Protein AF-A0A8X6NCP1-F1 (afdb_monomer)

Foldseek 3Di:
DPDDPCVQVVVLVVLLVLLVVCCVPQVLLSVQCNPQDDSLDGDDDDPDLVVVLSSVVVNQVSCVVVVRGDAQDAALDPVSQVVCVVVPGHHDDQDDPPDPPDAADDDVNFGANRNVGDTDDDCVVVVPDPPVAADFLLNLVVSLVSGDDPPCPCVVVSVLSVVLNVVCVVVVGDGRDGDDPVSVVSVVVD

Organism: Nephila pilipes (NCBI:txid299642)

Secondary structure (DSSP, 8-state):
-TT-TTHHHHHHHHHHHHHHTTTTTSHHHHHHHHHHEETTEE----SSHHHHHHHHHHHHHHHHHTT-----B--S-HHHHHHHHHTT--B-PPPPTT-TTSPPPEETTEEEETTTTEE----HHHH---TTS--BHHHHHHHHHH---SS-TTHHHHHHHHHHHHHHHHTT--TTPBPPHHHHHHHHH-

Solvent-accessible surface area (backbone atoms only — not comparable to full-atom values): 11643 Å² total; per-residue (Å²): 131,88,88,53,88,61,48,67,58,54,50,52,53,51,50,52,61,56,42,58,79,39,37,89,83,39,46,70,24,35,50,46,54,72,75,31,49,54,99,89,48,74,62,84,90,62,98,44,62,69,58,41,51,50,36,53,52,50,38,35,52,57,32,39,75,73,74,48,67,67,64,60,46,76,64,58,48,67,66,52,50,53,49,36,51,75,73,69,46,49,62,48,87,80,80,54,97,84,48,91,87,66,80,65,56,58,58,98,78,41,37,38,42,46,80,80,70,44,77,54,81,88,53,63,86,63,68,72,62,64,86,92,52,81,58,20,52,48,52,57,51,50,50,58,70,67,61,84,57,92,87,47,88,52,45,83,62,51,48,56,54,50,50,53,52,50,51,43,56,75,72,64,59,54,59,78,40,63,54,56,71,73,57,43,53,54,58,75,72,102

Radius of gyration: 22.45 Å; Cα contacts (8 Å, |Δi|>4): 166; chains: 1; bounding box: 53×39×60 Å

InterPro domains:
  IPR008042 Retrotransposon Pao-like, RNAseH-like domain [PF05380] (136-189)

Sequence (190 aa):
MFGVNVSPFLLSATIKHHIEKYREQYPAATEMLDTCLYVDDVISGADDISQALKISKDADTIMKNASMKLRKWNSNDQTLMKTWEYEGLETHPRHSENNSGVQSPKVLGIPWNVIHDYFTIDVKGLLELDASKPVTKRIVLQSAGKIYDPVGFLSLYTIKLKCLLQELWLRKLAWDDELPPDIYASWLQW

Structure (mmCIF, N/CA/C/O backbone):
data_AF-A0A8X6NCP1-F1
#
_entry.id   AF-A0A8X6NCP1-F1
#
loop_
_atom_site.group_PDB
_atom_site.id
_atom_site.type_symbol
_atom_site.label_atom_id
_atom_site.label_alt_id
_atom_site.label_comp_id
_atom_site.label_asym_id
_atom_site.label_entity_id
_atom_site.label_seq_id
_atom_site.pdbx_PDB_ins_code
_atom_site.Cartn_x
_atom_site.Cartn_y
_atom_site.Cartn_z
_atom_site.occupancy
_atom_site.B_iso_or_equiv
_atom_site.auth_seq_id
_atom_site.auth_comp_id
_atom_site.auth_asym_id
_atom_site.auth_atom_id
_atom_site.pdbx_PDB_model_num
ATOM 1 N N . MET A 1 1 ? 2.105 -22.044 10.215 1.00 48.53 1 MET A N 1
ATOM 2 C CA . MET A 1 1 ? 2.952 -22.304 9.031 1.00 48.53 1 MET A CA 1
ATOM 3 C C . MET A 1 1 ? 2.783 -21.123 8.088 1.00 48.53 1 MET A C 1
ATOM 5 O O . MET A 1 1 ? 1.669 -20.885 7.638 1.00 48.53 1 MET A O 1
ATOM 9 N N . PHE A 1 2 ? 3.833 -20.331 7.872 1.00 63.19 2 PHE A N 1
ATOM 10 C CA . PHE A 1 2 ? 3.809 -19.257 6.874 1.00 63.19 2 PHE A CA 1
ATOM 11 C C . PHE A 1 2 ? 4.051 -19.856 5.479 1.00 63.19 2 PHE A C 1
ATOM 13 O O . PHE A 1 2 ? 4.794 -20.828 5.365 1.00 63.19 2 PHE A O 1
ATOM 20 N N . GLY A 1 3 ? 3.416 -19.307 4.438 1.00 73.25 3 GLY A N 1
ATOM 21 C CA . GLY A 1 3 ? 3.670 -19.693 3.039 1.00 73.25 3 GLY A CA 1
ATOM 22 C C . GLY A 1 3 ? 2.735 -20.742 2.425 1.00 73.25 3 GLY A C 1
ATOM 23 O O . GLY A 1 3 ? 2.949 -21.135 1.283 1.00 73.25 3 GLY A O 1
ATOM 24 N N . VAL A 1 4 ? 1.684 -21.183 3.128 1.00 81.94 4 VAL A N 1
ATOM 25 C CA . VAL A 1 4 ? 0.635 -22.009 2.505 1.00 81.94 4 VAL A CA 1
ATOM 26 C C . VAL A 1 4 ? -0.285 -21.107 1.679 1.00 81.94 4 VAL A C 1
ATOM 28 O O . VAL A 1 4 ? -0.812 -20.116 2.180 1.00 81.94 4 VAL A O 1
ATOM 31 N N . ASN A 1 5 ? -0.491 -21.466 0.413 1.00 83.38 5 ASN A N 1
ATOM 32 C CA . ASN A 1 5 ? -1.307 -20.732 -0.561 1.00 83.38 5 ASN A CA 1
ATOM 33 C C . ASN A 1 5 ? -2.747 -20.436 -0.094 1.00 83.38 5 ASN A C 1
ATOM 35 O O . ASN A 1 5 ? -3.280 -19.380 -0.419 1.00 83.38 5 ASN A O 1
ATOM 39 N N . VAL A 1 6 ? -3.365 -21.324 0.693 1.00 89.69 6 VAL A N 1
ATOM 40 C CA . VAL A 1 6 ? -4.724 -21.123 1.233 1.00 89.69 6 VAL A CA 1
ATOM 41 C C . VAL A 1 6 ? -4.776 -20.292 2.521 1.00 89.69 6 VAL A C 1
ATOM 43 O O . VAL A 1 6 ? -5.863 -19.897 2.941 1.00 89.69 6 VAL A O 1
ATOM 46 N N . SER A 1 7 ? -3.635 -20.000 3.158 1.00 87.81 7 SER A N 1
ATOM 47 C CA . SER A 1 7 ? -3.604 -19.287 4.444 1.00 87.81 7 SER A CA 1
ATOM 48 C C . SER A 1 7 ? -4.286 -17.915 4.416 1.00 87.81 7 SER A C 1
ATOM 50 O O . SER A 1 7 ? -5.055 -17.652 5.340 1.00 87.81 7 SER A O 1
ATOM 52 N N . PRO A 1 8 ? -4.077 -17.045 3.402 1.00 86.12 8 PRO A N 1
ATOM 53 C CA . PRO A 1 8 ? -4.728 -15.733 3.371 1.00 86.12 8 PRO A CA 1
ATOM 54 C C . PRO A 1 8 ? -6.254 -15.839 3.299 1.00 86.12 8 PRO A C 1
ATOM 56 O O . PRO A 1 8 ? -6.962 -15.104 3.983 1.00 86.12 8 PRO A O 1
ATOM 59 N N . PHE A 1 9 ? -6.762 -16.802 2.523 1.00 89.31 9 PHE A N 1
ATOM 60 C CA . PHE A 1 9 ? -8.195 -17.063 2.416 1.00 89.31 9 PHE A CA 1
ATOM 61 C C . PHE A 1 9 ? -8.781 -17.538 3.749 1.00 89.31 9 PHE A C 1
ATOM 63 O O . PHE A 1 9 ? -9.770 -16.980 4.217 1.00 89.31 9 PHE A O 1
ATOM 70 N N . LEU A 1 10 ? -8.153 -18.534 4.386 1.00 91.88 10 LEU A N 1
ATOM 71 C CA . LEU A 1 10 ? -8.619 -19.063 5.671 1.00 91.88 10 LEU A CA 1
ATOM 72 C C . LEU A 1 10 ? -8.587 -17.998 6.770 1.00 91.88 10 LEU A C 1
ATOM 74 O O . LEU A 1 10 ? -9.528 -17.912 7.559 1.00 91.88 10 LEU A O 1
ATOM 78 N N . LEU A 1 11 ? -7.539 -17.168 6.803 1.00 90.19 11 LEU A N 1
ATOM 79 C CA . LEU A 1 11 ? -7.442 -16.048 7.735 1.00 90.19 11 LEU A CA 1
ATOM 80 C C . LEU A 1 11 ? -8.579 -15.047 7.504 1.00 90.19 11 LEU A C 1
ATOM 82 O O . LEU A 1 11 ? -9.302 -14.731 8.445 1.00 90.19 11 LEU A O 1
ATOM 86 N N . SER A 1 12 ? -8.783 -14.609 6.258 1.00 90.69 12 SER A N 1
ATOM 87 C CA . SER A 1 12 ? -9.847 -13.662 5.910 1.00 90.69 12 SER A CA 1
ATOM 88 C C . SER A 1 12 ? -11.237 -14.206 6.258 1.00 90.69 12 SER A C 1
ATOM 90 O O . SER A 1 12 ? -12.019 -13.518 6.910 1.00 90.69 12 SER A O 1
ATOM 92 N N . ALA A 1 13 ? -11.528 -15.467 5.919 1.00 92.56 13 ALA A N 1
ATOM 93 C CA . ALA A 1 13 ? -12.797 -16.109 6.256 1.00 92.56 13 ALA A CA 1
ATOM 94 C C . ALA A 1 13 ? -13.010 -16.219 7.776 1.00 92.56 13 ALA A C 1
ATOM 96 O O . ALA A 1 13 ? -14.109 -15.962 8.268 1.00 92.56 13 ALA A O 1
ATOM 97 N N . THR A 1 14 ? -11.955 -16.555 8.526 1.00 93.88 14 THR A N 1
ATOM 98 C CA . THR A 1 14 ? -12.000 -16.636 9.996 1.00 93.88 14 THR A CA 1
ATOM 99 C C . THR A 1 14 ? -12.279 -15.270 10.616 1.00 93.88 14 THR A C 1
ATOM 101 O O . THR A 1 14 ? -13.136 -15.162 11.492 1.00 93.88 14 THR A O 1
ATOM 104 N N . ILE A 1 15 ? -11.597 -14.224 10.141 1.00 94.31 15 ILE A N 1
ATOM 105 C CA . ILE A 1 15 ? -11.793 -12.855 10.622 1.00 94.31 15 ILE A CA 1
ATOM 106 C C . ILE A 1 15 ? -13.210 -12.370 10.303 1.00 94.31 15 ILE A C 1
ATOM 108 O O . ILE A 1 15 ? -13.896 -11.902 11.207 1.00 94.31 15 ILE A O 1
ATOM 112 N N . LYS A 1 16 ? -13.701 -12.561 9.071 1.00 94.06 16 LYS A N 1
ATOM 113 C CA . LYS A 1 16 ? -15.078 -12.190 8.694 1.00 94.06 16 LYS A CA 1
ATOM 114 C C . LYS A 1 16 ? -16.120 -12.899 9.558 1.00 94.06 16 LYS A C 1
ATOM 116 O O . LYS A 1 16 ? -17.030 -12.262 10.078 1.00 94.06 16 LYS A O 1
ATOM 121 N N . HIS A 1 17 ? -15.959 -14.206 9.774 1.00 95.25 17 HIS A N 1
ATOM 122 C CA . HIS A 1 17 ? -16.851 -14.965 10.652 1.00 95.25 17 HIS A CA 1
ATOM 123 C C . HIS A 1 17 ? -16.813 -14.467 12.106 1.00 95.25 17 HIS A C 1
ATOM 125 O O . HIS A 1 17 ? -17.833 -14.481 12.794 1.00 95.25 17 HIS A O 1
ATOM 131 N N . HIS A 1 18 ? -15.644 -14.043 12.592 1.00 95.81 18 HIS A N 1
ATOM 132 C CA . HIS A 1 18 ? -15.502 -13.472 13.928 1.00 95.81 18 HIS A CA 1
ATOM 133 C C . HIS A 1 18 ? -16.186 -12.107 14.050 1.00 95.81 18 HIS A C 1
ATOM 135 O O . HIS A 1 18 ? -16.952 -11.907 14.989 1.00 95.81 18 HIS A O 1
ATOM 141 N N . ILE A 1 19 ? -15.956 -11.207 13.089 1.00 96.00 19 ILE A N 1
ATO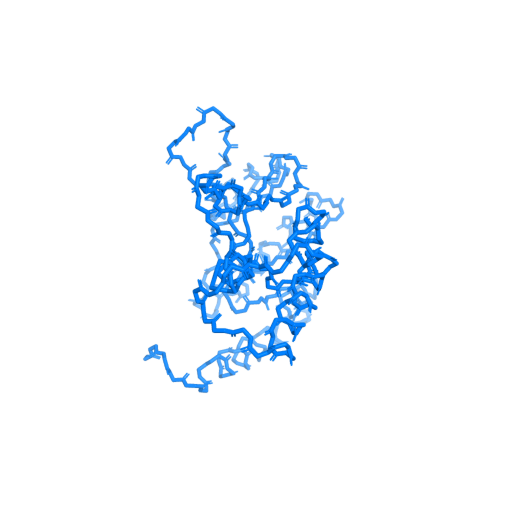M 142 C CA . ILE A 1 19 ? -16.538 -9.856 13.052 1.00 96.00 19 ILE A CA 1
ATOM 143 C C . ILE A 1 19 ? -18.072 -9.912 13.046 1.00 96.00 19 ILE A C 1
ATOM 145 O O . ILE A 1 19 ? -18.704 -9.163 13.788 1.00 96.00 19 ILE A O 1
ATOM 149 N N . GLU A 1 20 ? -18.677 -10.831 12.284 1.00 95.75 20 GLU A N 1
ATOM 150 C CA . GLU A 1 20 ? -20.142 -10.937 12.153 1.00 95.75 20 GLU A CA 1
ATOM 151 C C . GLU A 1 20 ? -20.857 -11.119 13.504 1.00 95.75 20 GLU A C 1
ATOM 153 O O . GLU A 1 20 ? -21.950 -10.597 13.709 1.00 95.75 20 GLU A O 1
ATOM 158 N N . LYS A 1 21 ? -20.216 -11.785 14.476 1.00 96.38 21 LYS A N 1
ATOM 159 C CA . LYS A 1 21 ? -20.775 -12.003 15.825 1.00 96.38 21 LYS A CA 1
ATOM 160 C C . LYS A 1 21 ? -21.012 -10.708 16.602 1.00 96.38 21 LYS A C 1
ATOM 162 O O . LYS A 1 21 ? -21.782 -10.704 17.556 1.00 96.38 21 LYS A O 1
ATOM 167 N N . TYR A 1 22 ? -20.334 -9.632 16.215 1.00 97.00 22 TYR A N 1
ATOM 168 C CA . TYR A 1 22 ? -20.368 -8.338 16.889 1.00 97.00 22 TYR A CA 1
ATOM 169 C C . TYR A 1 22 ? -21.205 -7.298 16.143 1.00 97.00 22 TYR A C 1
ATOM 171 O O . TYR A 1 22 ? -21.310 -6.167 16.613 1.00 97.00 22 TYR A O 1
ATOM 179 N N . ARG A 1 23 ? -21.815 -7.663 15.006 1.00 95.69 23 ARG A N 1
ATOM 180 C CA . ARG A 1 23 ? -22.510 -6.723 14.114 1.00 95.69 23 ARG A CA 1
ATOM 181 C C . ARG A 1 23 ? -23.637 -5.956 14.808 1.00 95.69 23 ARG A C 1
ATOM 183 O O . ARG A 1 23 ? -23.797 -4.765 14.570 1.00 95.69 23 ARG A O 1
ATOM 190 N N . GLU A 1 24 ? -24.386 -6.608 15.694 1.00 96.25 24 GLU A N 1
ATOM 191 C CA . GLU A 1 24 ? -25.463 -5.953 16.450 1.00 96.25 24 GLU A CA 1
ATOM 192 C C . GLU A 1 24 ? -24.933 -5.035 17.563 1.00 96.25 24 GLU A C 1
ATOM 194 O O . GLU A 1 24 ? -25.521 -3.993 17.844 1.00 96.25 24 GLU A O 1
ATOM 199 N N . GLN A 1 25 ? -23.814 -5.403 18.193 1.00 97.25 25 GLN A N 1
ATOM 200 C CA . GLN A 1 25 ? -23.255 -4.678 19.336 1.00 97.25 25 GLN A CA 1
ATOM 201 C C . GLN A 1 25 ? -22.410 -3.469 18.907 1.00 97.25 25 GLN A C 1
ATOM 203 O O . GLN A 1 25 ? -22.459 -2.418 19.548 1.00 97.25 25 GLN A O 1
ATOM 208 N N . TYR A 1 26 ? -21.645 -3.614 17.822 1.00 97.06 26 TYR A N 1
ATOM 209 C CA . TYR A 1 26 ? -20.660 -2.640 17.348 1.00 97.06 26 TYR A CA 1
ATOM 210 C C . TYR A 1 26 ? -20.759 -2.417 15.826 1.00 97.06 26 TYR A C 1
ATOM 212 O O . TYR A 1 26 ? -19.765 -2.598 15.116 1.00 97.06 26 TYR A O 1
ATOM 220 N N . PRO A 1 27 ? -21.923 -1.997 15.293 1.00 96.38 27 PRO A N 1
ATOM 221 C CA . PRO A 1 27 ? -22.183 -1.973 13.851 1.00 96.38 27 PRO A CA 1
ATOM 222 C C . PRO A 1 27 ? -21.128 -1.186 13.060 1.00 96.38 27 PRO A C 1
ATOM 224 O O . PRO A 1 27 ? -20.537 -1.727 12.129 1.00 96.38 27 PRO A O 1
ATOM 227 N N . ALA A 1 28 ? -20.795 0.033 13.495 1.00 95.94 28 ALA A N 1
ATOM 228 C CA . ALA A 1 28 ? -19.808 0.882 12.820 1.00 95.94 28 ALA A CA 1
ATOM 229 C C . ALA A 1 28 ? -18.390 0.279 12.802 1.00 95.94 28 ALA A C 1
ATOM 231 O O . ALA A 1 28 ? -17.688 0.366 11.799 1.00 95.94 28 ALA A O 1
ATOM 232 N N . ALA A 1 29 ? -17.960 -0.361 13.895 1.00 96.81 29 ALA A N 1
ATOM 233 C CA . ALA A 1 29 ? -16.646 -0.999 13.945 1.00 96.81 29 ALA A CA 1
ATOM 234 C C . ALA A 1 29 ? -16.605 -2.279 13.105 1.00 96.81 29 ALA A C 1
ATOM 236 O O . ALA A 1 29 ? -15.596 -2.546 12.458 1.00 96.81 29 ALA A O 1
ATOM 237 N N . THR A 1 30 ? -17.696 -3.054 13.078 1.00 96.94 30 THR A N 1
ATOM 238 C CA . THR A 1 30 ? -17.781 -4.244 12.221 1.00 96.94 30 THR A CA 1
ATOM 239 C C . THR A 1 30 ? -17.810 -3.901 10.740 1.00 96.94 30 THR A C 1
ATOM 241 O O . THR A 1 30 ? -17.154 -4.583 9.961 1.00 96.94 30 THR A O 1
ATOM 244 N N . GLU A 1 31 ? -18.519 -2.837 10.358 1.00 96.38 31 GLU A N 1
ATOM 245 C CA . GLU A 1 31 ? -18.533 -2.335 8.985 1.00 96.38 31 GLU A CA 1
ATOM 246 C C . GLU A 1 31 ? -17.130 -1.897 8.569 1.00 96.38 31 GLU A C 1
ATOM 248 O O . GLU A 1 31 ? -16.597 -2.414 7.591 1.00 96.38 31 GLU A O 1
ATOM 253 N N . MET A 1 32 ? -16.486 -1.052 9.383 1.00 96.31 32 MET A N 1
ATOM 254 C CA . MET A 1 32 ? -15.113 -0.611 9.145 1.00 96.31 32 MET A CA 1
ATOM 255 C C . MET A 1 32 ? -14.146 -1.797 9.022 1.00 96.31 32 MET A C 1
ATOM 257 O O . MET A 1 32 ? -13.383 -1.865 8.065 1.00 96.31 32 MET A O 1
ATOM 261 N N . LEU A 1 33 ? -14.186 -2.772 9.934 1.00 96.25 33 LEU A N 1
ATOM 262 C CA . LEU A 1 33 ? -13.300 -3.937 9.859 1.00 96.25 33 LEU A CA 1
ATOM 263 C C . LEU A 1 33 ? -13.571 -4.822 8.631 1.00 96.25 33 LEU A C 1
ATOM 265 O O . LEU A 1 33 ? -12.635 -5.430 8.118 1.00 96.25 33 LEU A O 1
ATOM 269 N N . ASP A 1 34 ? -14.812 -4.911 8.148 1.00 94.06 34 ASP A N 1
ATOM 270 C CA . ASP A 1 34 ? -15.136 -5.717 6.964 1.00 94.06 34 ASP A CA 1
ATOM 271 C C . ASP A 1 34 ? -14.704 -5.041 5.651 1.00 94.06 34 ASP A C 1
ATOM 273 O O . ASP A 1 34 ? -14.322 -5.733 4.702 1.00 94.06 34 ASP A O 1
ATOM 277 N N . THR A 1 35 ? -14.720 -3.702 5.598 1.00 92.88 35 THR A N 1
ATOM 278 C CA . THR A 1 35 ? -14.386 -2.928 4.390 1.00 92.88 35 THR A CA 1
ATOM 279 C C . THR A 1 35 ? -12.937 -2.453 4.332 1.00 92.88 35 THR A C 1
ATOM 281 O O . THR A 1 35 ? -12.388 -2.306 3.242 1.00 92.88 35 THR A O 1
ATOM 284 N N . CYS A 1 36 ? -12.319 -2.188 5.485 1.00 93.31 36 CYS A N 1
ATOM 285 C CA . CYS A 1 36 ? -11.045 -1.470 5.589 1.00 93.31 36 CYS A CA 1
ATOM 286 C C . CYS A 1 36 ? -9.869 -2.332 6.065 1.00 93.31 36 CYS A C 1
ATOM 288 O O . CYS A 1 36 ? -8.747 -1.827 6.154 1.00 93.31 36 CYS A O 1
ATOM 290 N N . LEU A 1 37 ? -10.100 -3.608 6.388 1.00 91.94 37 LEU A N 1
ATOM 291 C CA . LEU A 1 37 ? -9.035 -4.544 6.738 1.00 91.94 37 LEU A CA 1
ATOM 292 C C . LEU A 1 37 ? -8.441 -5.173 5.472 1.00 91.94 37 LEU A C 1
ATOM 294 O O . LEU A 1 37 ? -9.100 -5.934 4.761 1.00 91.94 37 LEU A O 1
ATOM 298 N N . TYR A 1 38 ? -7.160 -4.914 5.236 1.00 87.00 38 TYR A N 1
ATOM 299 C CA . TYR A 1 38 ? -6.380 -5.530 4.175 1.00 87.00 38 TYR A CA 1
ATOM 300 C C . TYR A 1 38 ? -5.262 -6.384 4.768 1.00 87.00 38 TYR A C 1
ATOM 302 O O . TYR A 1 38 ? -4.228 -5.873 5.182 1.00 87.00 38 TYR A O 1
ATOM 310 N N . VAL A 1 39 ? -5.466 -7.705 4.762 1.00 84.12 39 VAL A N 1
ATOM 311 C CA . VAL A 1 39 ? -4.543 -8.700 5.335 1.00 84.12 39 VAL A CA 1
ATOM 312 C C . VAL A 1 39 ? -4.261 -8.416 6.817 1.00 84.12 39 VAL A C 1
ATOM 314 O O . VAL A 1 39 ? -4.986 -8.927 7.669 1.00 84.12 39 VAL A O 1
ATOM 317 N N . ASP A 1 40 ? -3.233 -7.628 7.121 1.00 84.69 40 ASP A N 1
ATOM 318 C CA . ASP A 1 40 ? -2.778 -7.239 8.454 1.00 84.69 40 ASP A CA 1
ATOM 319 C C . ASP A 1 40 ? -2.949 -5.741 8.773 1.00 84.69 40 ASP A C 1
ATOM 321 O O . ASP A 1 40 ? -2.853 -5.368 9.943 1.00 84.69 40 ASP A O 1
ATOM 325 N N . ASP A 1 41 ? -3.263 -4.905 7.780 1.00 88.81 41 ASP A N 1
ATOM 326 C CA . ASP A 1 41 ? -3.444 -3.459 7.941 1.00 88.81 41 ASP A CA 1
ATOM 327 C C . ASP A 1 41 ? -4.934 -3.081 8.005 1.00 88.81 41 ASP A C 1
ATOM 329 O O . ASP A 1 41 ? -5.728 -3.480 7.154 1.00 88.81 41 ASP A O 1
ATOM 333 N N . VAL A 1 42 ? -5.319 -2.258 8.986 1.00 92.50 42 VAL A N 1
ATOM 334 C CA . VAL A 1 42 ? -6.635 -1.593 9.041 1.00 92.50 42 VAL A CA 1
ATOM 335 C C . VAL A 1 42 ? -6.443 -0.119 8.716 1.00 92.50 42 VAL A C 1
ATOM 337 O O . VAL A 1 42 ? -5.693 0.567 9.410 1.00 92.50 42 VAL A O 1
ATOM 340 N N . ILE A 1 43 ? -7.121 0.376 7.679 1.00 91.75 43 ILE A N 1
ATOM 341 C CA . ILE A 1 43 ? -6.968 1.760 7.209 1.00 91.75 43 ILE A CA 1
ATOM 342 C C . ILE A 1 43 ? -8.349 2.402 7.075 1.00 91.75 43 ILE A C 1
ATOM 344 O O . ILE A 1 43 ? -9.087 2.109 6.139 1.00 91.75 43 ILE A O 1
ATOM 348 N N . SER A 1 44 ? -8.696 3.292 8.002 1.00 92.50 44 SER A N 1
ATOM 349 C CA . SER A 1 44 ? -9.991 3.979 8.015 1.00 92.50 44 SER A CA 1
ATOM 350 C C . SER A 1 44 ? -9.844 5.436 8.443 1.00 92.50 44 SER A C 1
ATOM 352 O O . SER A 1 44 ? -8.883 5.800 9.120 1.00 92.50 44 SER A O 1
ATOM 354 N N . GLY A 1 45 ? -10.834 6.249 8.078 1.00 92.50 45 GLY A N 1
ATOM 355 C CA . GLY A 1 45 ? -11.039 7.601 8.595 1.00 92.50 45 GLY A CA 1
ATOM 356 C C . GLY A 1 45 ? -12.349 7.716 9.377 1.00 92.50 45 GLY A C 1
ATOM 357 O O . GLY A 1 45 ? -13.117 6.755 9.458 1.00 92.50 45 GLY A O 1
ATOM 358 N N . ALA A 1 46 ? -12.585 8.893 9.951 1.00 93.38 46 ALA A N 1
ATOM 359 C CA . ALA A 1 46 ? -13.859 9.309 10.532 1.00 93.38 46 ALA A CA 1
ATOM 360 C C . ALA A 1 46 ? -13.971 10.842 10.478 1.00 93.38 46 ALA A C 1
ATOM 362 O O . ALA A 1 46 ? -12.950 11.528 10.409 1.00 93.38 46 ALA A O 1
ATOM 363 N N . ASP A 1 47 ? -15.195 11.366 10.553 1.00 92.50 47 ASP A N 1
ATOM 364 C CA . ASP A 1 47 ? -15.459 12.809 10.441 1.00 92.50 47 ASP A CA 1
ATOM 365 C C . ASP A 1 47 ? -15.115 13.597 11.717 1.00 92.50 47 ASP A C 1
ATOM 367 O O . ASP A 1 47 ? -14.919 14.811 11.669 1.00 92.50 47 ASP A O 1
ATOM 371 N N . ASP A 1 48 ? -15.028 12.923 12.870 1.00 94.44 48 ASP A N 1
ATOM 372 C CA . ASP A 1 48 ? -14.627 13.537 14.134 1.00 94.44 48 ASP A CA 1
ATOM 373 C C . ASP A 1 48 ? -13.849 12.585 15.057 1.00 94.44 48 ASP A C 1
ATOM 375 O O . ASP A 1 48 ? -13.888 11.357 14.934 1.00 94.44 48 ASP A O 1
ATOM 379 N N . ILE A 1 49 ? -13.145 13.181 16.025 1.00 95.38 49 ILE A N 1
ATOM 380 C CA . ILE A 1 49 ? -12.272 12.482 16.981 1.00 95.38 49 ILE A CA 1
ATOM 381 C C . ILE A 1 49 ? -13.057 11.506 17.866 1.00 95.38 49 ILE A C 1
ATOM 383 O O . ILE A 1 49 ? -12.547 10.437 18.197 1.00 95.38 49 ILE A O 1
ATOM 387 N N . SER A 1 50 ? -14.289 11.844 18.255 1.00 95.62 50 SER A N 1
ATOM 388 C CA . SER A 1 50 ? -15.096 11.001 19.146 1.00 95.62 50 SER A CA 1
ATOM 389 C C . SER A 1 50 ? -15.543 9.731 18.427 1.00 95.62 50 SER A C 1
ATOM 391 O O . SER A 1 50 ? -15.451 8.637 18.988 1.00 95.62 50 SER A O 1
ATOM 393 N N . GLN A 1 51 ? -15.970 9.862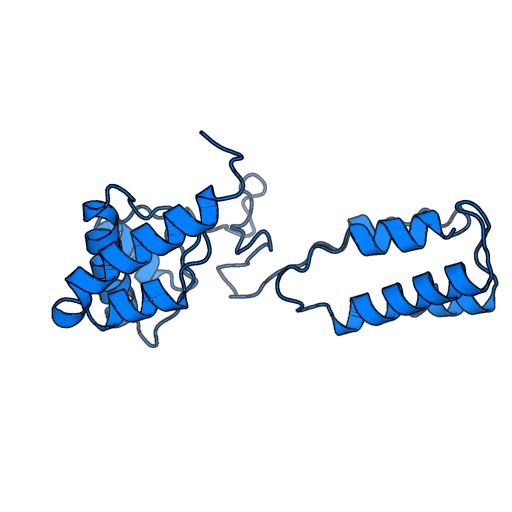 17.168 1.00 96.00 51 GLN A N 1
ATOM 394 C CA . GLN A 1 51 ? -16.278 8.732 16.297 1.00 96.00 51 GLN A CA 1
ATOM 395 C C . GLN A 1 51 ? -15.037 7.878 16.035 1.00 96.00 51 GLN A C 1
ATOM 397 O O . GLN A 1 51 ? -15.090 6.665 16.248 1.00 96.00 51 GLN A O 1
ATOM 402 N N . ALA A 1 52 ? -13.909 8.495 15.660 1.00 96.25 52 ALA A N 1
ATOM 403 C CA . ALA A 1 52 ? -12.649 7.789 15.427 1.00 96.25 52 ALA A CA 1
ATOM 404 C C . ALA A 1 52 ? -12.211 6.979 16.658 1.00 96.25 52 ALA A C 1
ATOM 406 O O . ALA A 1 52 ? -11.846 5.803 16.553 1.00 96.25 52 ALA A O 1
ATOM 407 N N . LEU A 1 53 ? -12.293 7.586 17.845 1.00 96.38 53 LEU A N 1
ATOM 408 C CA . LEU A 1 53 ? -11.960 6.940 19.109 1.00 96.38 53 LEU A CA 1
ATOM 409 C C . LEU A 1 53 ? -12.892 5.767 19.413 1.00 96.38 53 LEU A C 1
ATOM 411 O O . LEU A 1 53 ? -12.430 4.687 19.778 1.00 96.38 53 LEU A O 1
ATOM 415 N N . LYS A 1 54 ? -14.203 5.970 19.269 1.00 96.62 54 LYS A N 1
ATOM 416 C CA . LYS A 1 54 ? -15.187 4.920 19.529 1.00 96.62 54 LYS A CA 1
ATOM 417 C C . LYS A 1 54 ? -14.949 3.721 18.610 1.00 96.62 54 LYS A C 1
ATOM 419 O O . LYS A 1 54 ? -14.797 2.604 19.093 1.00 96.62 54 LYS A O 1
ATOM 424 N N . ILE A 1 55 ? -14.846 3.969 17.305 1.00 96.75 55 ILE A N 1
ATOM 425 C CA . ILE A 1 55 ? -14.659 2.929 16.288 1.00 96.75 55 ILE A CA 1
ATOM 426 C C . ILE A 1 55 ? -13.352 2.158 16.519 1.00 96.75 55 ILE A C 1
ATOM 428 O O . ILE A 1 55 ? -13.355 0.932 16.467 1.00 96.75 55 ILE A O 1
ATOM 432 N N . SER A 1 56 ? -12.247 2.847 16.818 1.00 96.56 56 SER A N 1
ATOM 433 C CA . SER A 1 56 ? -10.950 2.198 17.081 1.00 96.56 56 SER A CA 1
ATOM 434 C C . SER A 1 56 ? -10.949 1.353 18.360 1.00 96.56 56 SER A C 1
ATOM 436 O O . SER A 1 56 ? -10.413 0.245 18.347 1.00 96.56 56 SER A O 1
ATOM 438 N N . LYS A 1 57 ? -11.588 1.812 19.446 1.00 96.25 57 LYS A N 1
ATOM 439 C CA . LYS A 1 57 ? -11.730 1.029 20.689 1.00 96.25 57 LYS A CA 1
ATOM 440 C C . LYS A 1 57 ? -12.615 -0.201 20.512 1.00 96.25 57 LYS A C 1
ATOM 442 O O . LYS A 1 57 ? -12.271 -1.285 20.992 1.00 96.25 57 LYS A O 1
ATOM 447 N N . ASP A 1 58 ? -13.743 -0.032 19.829 1.00 97.00 58 ASP A N 1
ATOM 448 C CA . ASP A 1 58 ? -14.660 -1.128 19.527 1.00 97.00 58 ASP A CA 1
ATOM 449 C C . ASP A 1 58 ? -13.949 -2.162 18.631 1.00 97.00 58 ASP A C 1
ATOM 451 O O . ASP A 1 58 ? -13.969 -3.357 18.926 1.00 97.00 58 ASP A O 1
ATOM 455 N N . ALA A 1 59 ? -13.213 -1.708 17.610 1.00 96.94 59 ALA A N 1
ATOM 456 C CA . ALA A 1 59 ? -12.417 -2.571 16.740 1.00 96.94 59 ALA A CA 1
ATOM 457 C C . ALA A 1 59 ? -11.297 -3.316 17.487 1.00 96.94 59 ALA A C 1
ATOM 459 O O . ALA A 1 59 ? -11.148 -4.527 17.302 1.00 96.94 59 ALA A O 1
ATOM 460 N N . ASP A 1 60 ? -10.538 -2.639 18.361 1.00 95.81 60 ASP A N 1
ATOM 461 C CA . ASP A 1 60 ? -9.512 -3.294 19.185 1.00 95.8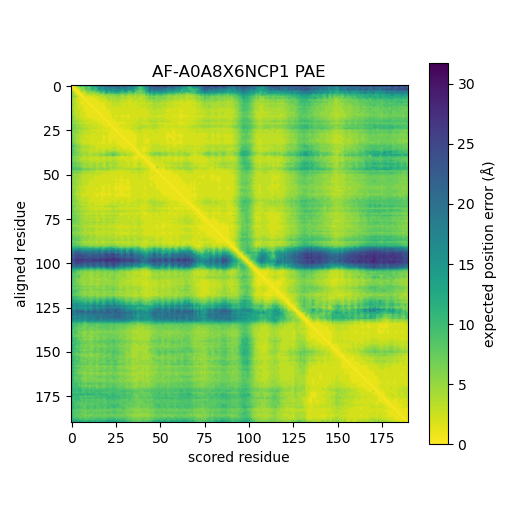1 60 ASP A CA 1
ATOM 462 C C . ASP A 1 60 ? -10.135 -4.352 20.099 1.00 95.81 60 ASP A C 1
ATOM 464 O O . ASP A 1 60 ? -9.618 -5.461 20.196 1.00 95.81 60 ASP A O 1
ATOM 468 N N . THR A 1 61 ? -11.298 -4.066 20.692 1.00 96.25 61 THR A N 1
ATOM 469 C CA . THR A 1 61 ? -12.032 -5.023 21.532 1.00 96.25 61 THR A CA 1
ATOM 470 C C . THR A 1 61 ? -12.456 -6.261 20.741 1.00 96.25 61 THR A C 1
ATOM 472 O O . THR A 1 61 ? -12.196 -7.388 21.176 1.00 96.25 61 THR A O 1
ATOM 475 N N . ILE A 1 62 ? -13.069 -6.071 19.566 1.00 96.75 62 ILE A N 1
ATOM 476 C CA . ILE A 1 62 ? -13.485 -7.166 18.680 1.00 96.75 62 ILE A CA 1
ATOM 477 C C . ILE A 1 62 ? -12.274 -8.033 18.331 1.00 96.75 62 ILE A C 1
ATOM 479 O O . ILE A 1 62 ? -12.293 -9.244 18.558 1.00 96.75 62 ILE A O 1
ATOM 483 N N . MET A 1 63 ? -11.195 -7.430 17.834 1.00 96.12 63 MET A N 1
ATOM 484 C CA . MET A 1 63 ? -10.031 -8.172 17.347 1.00 96.12 63 MET A CA 1
ATOM 485 C C . MET A 1 63 ? -9.220 -8.810 18.487 1.00 96.12 63 MET A C 1
ATOM 487 O O . MET A 1 63 ? -8.743 -9.941 18.364 1.00 96.12 63 MET A O 1
ATOM 491 N N . LYS A 1 64 ? -9.147 -8.166 19.657 1.00 95.19 64 LYS A N 1
ATOM 492 C CA . LYS A 1 64 ? -8.539 -8.734 20.870 1.00 95.19 64 LYS A CA 1
ATOM 493 C C . LYS A 1 64 ? -9.267 -9.990 21.349 1.00 95.19 64 LYS A C 1
ATOM 495 O O . LYS A 1 64 ? -8.598 -10.925 21.787 1.00 95.19 64 LYS A O 1
ATOM 500 N N . ASN A 1 65 ? -10.592 -10.072 21.198 1.00 95.56 65 ASN A N 1
ATOM 501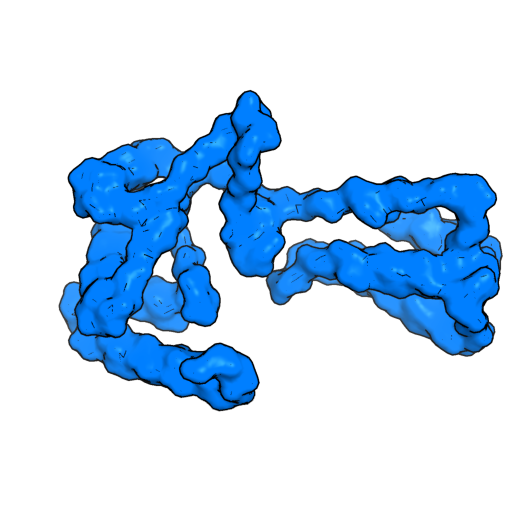 C CA . ASN A 1 65 ? -11.354 -11.289 21.510 1.00 95.56 65 ASN A CA 1
ATOM 502 C C . ASN A 1 65 ? -11.022 -12.463 20.570 1.00 95.56 65 ASN A C 1
ATOM 504 O O . ASN A 1 65 ? -11.157 -13.618 20.967 1.00 95.56 65 ASN A O 1
AT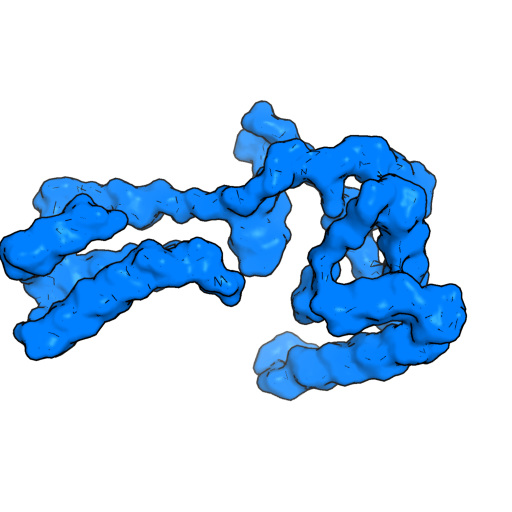OM 508 N N . ALA A 1 66 ? -10.520 -12.189 19.362 1.00 93.94 66 ALA A N 1
ATOM 509 C CA . ALA A 1 66 ? -9.932 -13.195 18.472 1.00 93.94 66 ALA A CA 1
ATOM 510 C C . ALA A 1 66 ? -8.441 -13.467 18.756 1.00 93.94 66 ALA A C 1
ATOM 512 O O . ALA A 1 66 ? -7.788 -14.176 17.994 1.00 93.94 66 ALA A O 1
ATOM 513 N N . SER A 1 67 ? -7.871 -12.906 19.831 1.00 94.38 67 SER A N 1
ATOM 514 C CA . SER A 1 67 ? -6.422 -12.893 20.101 1.00 94.38 67 SER A CA 1
ATOM 515 C C . SER A 1 67 ? -5.588 -12.207 19.005 1.00 94.38 67 SER A C 1
ATOM 517 O O . SER A 1 67 ? -4.392 -12.463 18.873 1.00 94.38 67 SER A O 1
ATOM 519 N N . MET A 1 68 ? -6.201 -11.302 18.238 1.00 92.81 68 MET A N 1
ATOM 520 C CA . MET A 1 68 ? -5.585 -10.534 17.152 1.00 92.81 68 MET A CA 1
ATOM 521 C C . MET A 1 68 ? -5.502 -9.052 17.536 1.00 92.81 68 MET A C 1
ATOM 523 O O . MET A 1 68 ? -6.164 -8.210 16.950 1.00 92.81 68 MET A O 1
ATOM 527 N N . LYS A 1 69 ? -4.717 -8.715 18.565 1.00 91.81 69 LYS A N 1
ATOM 528 C CA . LYS A 1 69 ? -4.614 -7.328 19.058 1.00 91.81 69 LYS A CA 1
ATOM 529 C C . LYS A 1 69 ? -4.187 -6.362 17.937 1.00 91.81 69 LYS A C 1
ATOM 531 O O . LYS A 1 69 ? -3.138 -6.582 17.321 1.00 91.81 69 LYS A O 1
ATOM 536 N N . LEU A 1 70 ? -4.952 -5.285 17.732 1.00 93.94 70 LEU A N 1
ATOM 537 C CA . LEU A 1 70 ? -4.589 -4.200 16.818 1.00 93.94 70 LEU A CA 1
ATOM 538 C C . LEU A 1 70 ? -3.495 -3.342 17.460 1.00 93.94 70 LEU A C 1
ATOM 540 O O . LEU A 1 70 ? -3.469 -3.115 18.671 1.00 93.94 70 LEU A O 1
ATOM 544 N N . ARG A 1 71 ? -2.519 -2.922 16.658 1.00 92.00 71 ARG A N 1
ATOM 545 C CA . ARG A 1 71 ? -1.298 -2.269 17.144 1.00 92.00 71 ARG A CA 1
ATOM 546 C C . ARG A 1 71 ? -0.849 -1.193 16.173 1.00 92.00 71 ARG A C 1
ATOM 548 O O . ARG A 1 71 ? -1.255 -1.202 15.018 1.00 92.00 71 ARG A O 1
ATOM 555 N N . LYS A 1 72 ? 0.064 -0.336 16.636 1.00 90.62 72 LYS A N 1
ATOM 556 C CA . LYS A 1 72 ? 0.674 0.744 15.848 1.00 90.62 72 LYS A CA 1
ATOM 557 C C . LYS A 1 72 ? -0.359 1.735 15.302 1.00 90.62 72 LYS A C 1
ATOM 559 O O . LYS A 1 72 ? -0.220 2.211 14.177 1.00 90.62 72 LYS A O 1
ATOM 564 N N . TRP A 1 73 ? -1.368 2.060 16.109 1.00 92.75 73 TRP A N 1
ATOM 565 C CA . TRP A 1 73 ? -2.356 3.079 15.766 1.00 92.75 73 TRP A CA 1
ATOM 566 C C . TRP A 1 73 ? -1.666 4.405 15.440 1.00 92.75 73 TRP A C 1
ATOM 568 O O . TRP A 1 73 ? -0.724 4.816 16.128 1.00 92.75 73 TRP A O 1
ATOM 578 N N . ASN A 1 74 ? -2.113 5.042 14.360 1.00 91.88 74 ASN A N 1
ATOM 579 C CA . ASN A 1 74 ? -1.529 6.277 13.860 1.00 91.88 74 ASN A CA 1
ATOM 580 C C . ASN A 1 74 ? -2.594 7.150 13.190 1.00 91.88 74 ASN A C 1
ATOM 582 O O . ASN A 1 74 ? -3.537 6.629 12.600 1.00 91.88 74 ASN A O 1
ATOM 586 N N . SER A 1 75 ? -2.457 8.468 13.309 1.00 92.00 75 SER A N 1
ATOM 587 C CA . SER A 1 75 ? -3.406 9.446 12.773 1.00 92.00 75 SER A CA 1
ATOM 588 C C . SER A 1 75 ? -2.728 10.788 12.520 1.00 92.00 75 SER A C 1
ATOM 590 O O . SER A 1 75 ? -1.775 11.167 13.213 1.00 92.00 75 SER A O 1
ATOM 592 N N . ASN A 1 76 ? -3.245 11.517 11.531 1.00 91.12 76 ASN A N 1
ATOM 593 C CA . ASN A 1 76 ? -2.863 12.897 11.255 1.00 91.12 76 ASN A CA 1
ATOM 594 C C . ASN A 1 76 ? -3.266 13.864 12.383 1.00 91.12 76 ASN A C 1
ATOM 596 O O . ASN A 1 76 ? -2.585 14.873 12.596 1.00 91.12 76 ASN A O 1
ATOM 600 N N . ASP A 1 77 ? -4.287 13.518 13.170 1.00 92.19 77 ASP A N 1
ATOM 601 C CA . ASP A 1 77 ? -4.768 14.317 14.293 1.00 92.19 77 ASP A CA 1
ATOM 602 C C . ASP A 1 77 ? -4.003 14.020 15.598 1.00 92.19 77 ASP A C 1
ATOM 604 O O . ASP A 1 77 ? -3.998 12.907 16.132 1.00 92.19 77 ASP A O 1
ATOM 608 N N . GLN A 1 78 ? -3.352 15.046 16.157 1.00 90.31 78 GLN A N 1
ATOM 609 C CA . GLN A 1 78 ? -2.559 14.901 17.384 1.00 90.31 78 GLN A CA 1
ATOM 610 C C . GLN A 1 78 ? -3.418 14.694 18.639 1.00 90.31 78 GLN A C 1
ATOM 612 O O . GLN A 1 78 ? -2.949 14.089 19.607 1.00 90.31 78 GLN A O 1
ATOM 617 N N . THR A 1 79 ? -4.640 15.222 18.653 1.00 94.12 79 THR A N 1
ATOM 618 C CA . THR A 1 79 ? -5.564 15.065 19.777 1.00 94.12 79 THR A CA 1
ATOM 619 C C . THR A 1 79 ? -5.982 13.607 19.872 1.00 94.12 79 THR A C 1
ATOM 621 O O . THR A 1 79 ? -5.815 13.010 20.931 1.00 94.12 79 THR A O 1
ATOM 624 N N . LEU A 1 80 ? -6.388 13.005 18.749 1.00 94.69 80 LEU A N 1
ATOM 625 C CA . LEU A 1 80 ? -6.740 11.589 18.679 1.00 94.69 80 LEU A CA 1
ATOM 626 C C . LEU A 1 80 ? -5.578 10.685 19.113 1.00 94.69 80 LEU A C 1
ATOM 628 O O . LEU A 1 80 ? -5.789 9.777 19.911 1.00 94.69 80 LEU A O 1
ATOM 632 N N . MET A 1 81 ? -4.349 10.971 18.666 1.00 93.44 81 MET A N 1
ATOM 633 C CA . MET A 1 81 ? -3.157 10.215 19.080 1.00 93.44 81 MET A CA 1
ATOM 634 C C . MET A 1 81 ? -2.964 10.205 20.603 1.00 93.44 81 MET A C 1
ATOM 636 O O . MET A 1 81 ? -2.765 9.145 21.195 1.00 93.44 81 MET A O 1
ATOM 640 N N . LYS A 1 82 ? -3.076 11.371 21.253 1.00 93.25 82 LYS A N 1
ATOM 641 C CA . LYS A 1 82 ? -2.981 11.476 22.719 1.00 93.25 82 LYS A CA 1
ATOM 642 C C . LYS A 1 82 ? -4.136 10.762 23.415 1.00 93.25 82 LYS A C 1
ATOM 644 O O . LYS A 1 82 ? -3.938 10.145 24.458 1.00 93.25 82 LYS A O 1
ATOM 649 N N . THR A 1 83 ? -5.341 10.853 22.856 1.00 94.50 83 THR A N 1
ATOM 650 C CA . THR A 1 83 ? -6.514 10.174 23.407 1.00 94.50 83 THR A CA 1
ATOM 651 C C . THR A 1 83 ? -6.370 8.657 23.315 1.00 94.50 83 THR A C 1
ATOM 653 O O . THR A 1 83 ? -6.674 7.968 24.281 1.00 94.50 83 THR A O 1
ATOM 656 N N . TRP A 1 84 ? -5.832 8.122 22.218 1.00 95.50 84 TRP A N 1
ATOM 657 C CA . TRP A 1 84 ? -5.515 6.699 22.100 1.00 95.50 84 TRP A CA 1
ATOM 658 C C . TRP A 1 84 ? -4.502 6.228 23.140 1.00 95.50 84 TRP A C 1
ATOM 660 O O . TRP A 1 84 ? -4.735 5.205 23.782 1.00 95.50 84 TRP A O 1
ATOM 670 N N . GLU A 1 85 ? -3.424 6.984 23.355 1.00 93.56 85 GLU A N 1
ATOM 671 C CA . GLU A 1 85 ? -2.432 6.677 24.394 1.00 93.56 85 GLU A CA 1
ATOM 672 C C . GLU A 1 85 ? -3.057 6.664 25.793 1.00 93.56 85 GLU A C 1
ATOM 674 O O . GLU A 1 85 ? -2.829 5.732 26.565 1.00 93.56 85 GLU A O 1
ATOM 679 N N . TYR A 1 86 ? -3.885 7.666 26.103 1.00 93.38 86 TYR A N 1
ATOM 680 C CA . TYR A 1 86 ? -4.607 7.751 27.373 1.00 93.38 86 TYR A CA 1
ATOM 681 C C . TYR A 1 86 ? -5.557 6.562 27.589 1.00 93.38 86 TYR A C 1
ATOM 683 O O . TYR A 1 86 ? -5.642 6.022 28.689 1.00 93.38 86 TYR A O 1
ATOM 691 N N . GLU A 1 87 ? -6.232 6.121 26.528 1.00 93.38 87 GLU A N 1
ATOM 692 C CA . GLU A 1 87 ? -7.167 4.989 26.536 1.00 93.38 87 GLU A CA 1
ATOM 693 C C . GLU A 1 87 ? -6.466 3.617 26.455 1.00 93.38 87 GLU A C 1
ATOM 695 O O . GLU A 1 87 ? -7.127 2.577 26.454 1.00 93.38 87 GLU A O 1
ATOM 700 N N . GLY A 1 88 ? -5.127 3.591 26.412 1.00 92.19 88 GLY A N 1
ATOM 701 C CA . GLY A 1 88 ? -4.321 2.368 26.442 1.00 92.19 88 GLY A CA 1
ATOM 702 C C . GLY A 1 88 ? -4.182 1.645 25.099 1.00 92.19 88 GLY A C 1
ATOM 703 O O . GLY A 1 88 ? -3.775 0.478 25.072 1.00 92.19 88 GLY A O 1
ATOM 704 N N . LEU A 1 89 ? -4.504 2.309 23.986 1.00 93.12 89 LEU A N 1
ATOM 705 C CA . LEU A 1 89 ? -4.247 1.798 22.640 1.00 93.12 89 LEU A CA 1
ATOM 706 C C . LEU A 1 89 ? -2.757 1.929 22.302 1.00 93.12 89 LEU A C 1
ATOM 708 O O . LEU A 1 89 ? -2.088 2.900 22.651 1.00 93.12 89 LEU A O 1
ATOM 712 N N . GLU A 1 90 ? -2.219 0.924 21.614 1.00 91.56 90 GLU A N 1
ATOM 713 C CA . GLU A 1 90 ? -0.802 0.884 21.252 1.00 91.56 90 GLU A CA 1
ATOM 714 C C . GLU A 1 90 ? -0.544 1.768 20.026 1.00 91.56 90 GLU A C 1
ATOM 716 O O . GLU A 1 90 ? -0.765 1.340 18.889 1.00 91.56 90 GLU A O 1
ATOM 721 N N . THR A 1 91 ? -0.095 3.002 20.259 1.00 89.00 91 THR A N 1
ATOM 722 C CA . THR A 1 91 ? 0.241 3.974 19.210 1.00 89.00 91 THR A CA 1
ATOM 723 C C . THR A 1 91 ? 1.670 3.800 18.700 1.00 89.00 91 THR A C 1
ATOM 725 O O . THR A 1 91 ? 2.531 3.201 19.350 1.00 89.00 91 THR A O 1
ATOM 728 N N . HIS A 1 92 ? 1.936 4.318 17.501 1.00 81.44 92 HIS A N 1
ATOM 729 C CA . HIS A 1 92 ? 3.294 4.454 16.982 1.00 81.44 92 HIS A CA 1
ATOM 730 C C . HIS A 1 92 ? 3.721 5.931 17.001 1.00 81.44 92 HIS A C 1
ATOM 732 O O . HIS A 1 92 ? 2.924 6.788 16.613 1.00 81.44 92 HIS A O 1
ATOM 738 N N . PRO A 1 93 ? 4.972 6.260 17.383 1.00 69.94 93 PRO A N 1
ATOM 739 C CA . PRO A 1 93 ? 5.451 7.638 17.357 1.00 69.94 93 PRO A CA 1
ATOM 740 C C . PRO A 1 93 ? 5.276 8.285 15.979 1.00 69.94 93 PRO A C 1
ATOM 742 O O . PRO A 1 93 ? 5.587 7.671 14.949 1.00 69.94 93 PRO A O 1
ATOM 745 N N . ARG A 1 94 ? 4.812 9.541 15.972 1.00 67.38 94 ARG A N 1
ATOM 746 C CA . ARG A 1 94 ? 4.793 10.383 14.770 1.00 67.38 94 ARG A CA 1
ATOM 747 C C . ARG A 1 94 ? 6.223 10.723 14.364 1.00 67.38 94 ARG A C 1
ATOM 749 O O . ARG A 1 94 ? 7.088 10.959 15.207 1.00 67.38 94 ARG A O 1
ATOM 756 N N . HIS A 1 95 ? 6.447 10.818 13.061 1.00 63.69 95 HIS A N 1
ATOM 757 C CA . HIS A 1 95 ? 7.683 11.387 12.538 1.00 63.69 95 HIS A CA 1
ATOM 758 C C . HIS A 1 95 ? 7.638 12.885 12.693 1.00 63.69 95 HIS A C 1
ATOM 760 O O . HIS A 1 95 ? 6.750 13.526 12.149 1.00 63.69 95 HIS A O 1
ATOM 766 N N . SER A 1 96 ? 8.604 13.429 13.419 1.00 54.81 96 SER A N 1
ATOM 767 C CA . SER A 1 96 ? 8.996 14.821 13.250 1.00 54.81 96 SER A CA 1
ATOM 768 C C . SER A 1 96 ? 9.941 14.881 12.054 1.00 54.81 96 SER A C 1
ATOM 770 O O . SER A 1 96 ? 10.847 14.051 11.966 1.00 54.81 96 SER A O 1
ATOM 772 N N . GLU A 1 97 ? 9.763 15.860 11.165 1.00 52.97 97 GLU A N 1
ATOM 773 C CA . GLU A 1 97 ? 10.649 16.112 10.013 1.00 52.97 97 GLU A CA 1
ATOM 774 C C . GLU A 1 97 ? 12.137 16.216 10.409 1.00 52.97 97 GLU A C 1
ATOM 776 O O . GLU A 1 97 ? 13.020 15.995 9.585 1.00 52.97 97 GLU A O 1
ATOM 781 N N . ASN A 1 98 ? 12.425 16.464 11.692 1.00 49.03 98 ASN A N 1
ATOM 782 C CA . ASN A 1 98 ? 13.772 16.627 12.234 1.00 49.03 98 ASN A CA 1
ATOM 783 C C . ASN A 1 98 ? 14.426 15.331 12.748 1.00 49.03 98 ASN A C 1
ATOM 785 O O . ASN A 1 98 ? 15.562 15.383 13.217 1.00 49.03 98 ASN A O 1
ATOM 789 N N . ASN A 1 99 ? 13.742 14.181 12.713 1.00 50.06 99 ASN A N 1
ATOM 790 C CA . ASN A 1 99 ? 14.241 12.942 13.318 1.00 50.06 99 ASN A CA 1
ATOM 791 C C . ASN A 1 99 ? 14.679 11.927 12.249 1.00 50.06 99 ASN A C 1
ATOM 793 O O . ASN A 1 99 ? 13.984 10.960 11.946 1.00 50.06 99 ASN A O 1
ATOM 797 N N . SER A 1 100 ? 15.875 12.144 11.698 1.00 49.94 100 SER A N 1
ATOM 798 C CA . SER A 1 100 ? 16.488 11.370 10.602 1.00 49.94 100 SER A CA 1
ATOM 799 C C . SER A 1 100 ? 16.717 9.872 10.876 1.00 49.94 100 SER A C 1
ATOM 801 O O . SER A 1 100 ? 17.119 9.145 9.971 1.00 49.94 100 SER A O 1
ATOM 803 N N . GLY A 1 101 ? 16.472 9.396 12.102 1.00 51.72 101 GLY A N 1
ATOM 804 C CA . GLY A 1 101 ? 16.652 7.994 12.495 1.00 51.72 101 GLY A CA 1
ATOM 805 C C . GLY A 1 101 ? 15.387 7.130 12.471 1.00 51.72 101 GLY A C 1
ATOM 806 O O . GLY A 1 101 ? 15.497 5.907 12.538 1.00 51.72 101 GLY A O 1
ATOM 807 N N . VAL A 1 102 ? 14.191 7.720 12.390 1.00 57.03 102 VAL A N 1
ATOM 808 C CA . VAL A 1 102 ? 12.935 6.959 12.432 1.00 57.03 102 VAL A CA 1
ATOM 809 C C . VAL A 1 102 ? 12.400 6.852 10.993 1.00 57.03 102 VAL A C 1
ATOM 811 O O . VAL A 1 102 ? 12.322 7.846 10.280 1.00 57.03 102 VAL A O 1
ATOM 814 N N . GLN A 1 103 ? 11.964 5.663 10.556 1.00 63.38 103 GLN A N 1
ATOM 815 C CA . GLN A 1 103 ? 11.329 5.465 9.236 1.00 63.38 103 GLN A CA 1
ATOM 816 C C . GLN A 1 103 ? 9.843 5.840 9.231 1.00 63.38 103 GLN A C 1
ATOM 818 O O . GLN A 1 103 ? 9.093 5.290 10.043 1.00 63.38 103 GLN A O 1
ATOM 823 N N . SER A 1 104 ? 9.417 6.725 8.316 1.00 72.94 104 SER A N 1
ATOM 824 C CA . SER A 1 104 ? 8.006 7.103 8.117 1.00 72.94 104 SER A CA 1
ATOM 825 C C . SER A 1 104 ? 7.096 5.871 8.067 1.00 72.94 104 SER A C 1
ATOM 827 O O . SER A 1 104 ? 7.487 4.872 7.451 1.00 72.94 104 SER A O 1
ATOM 829 N N . PRO A 1 105 ? 5.906 5.899 8.702 1.00 84.81 105 PRO A N 1
ATOM 830 C CA . PRO A 1 105 ? 4.973 4.793 8.599 1.00 84.81 105 PRO A CA 1
ATOM 831 C C . PRO A 1 105 ? 4.628 4.571 7.134 1.00 84.81 105 PRO A C 1
ATOM 833 O O . PRO A 1 105 ? 4.632 5.492 6.313 1.00 84.81 105 PRO A O 1
ATOM 836 N N . LYS A 1 106 ? 4.351 3.315 6.819 1.00 86.94 106 LYS A N 1
ATOM 837 C CA . LYS A 1 106 ? 3.942 2.902 5.490 1.00 86.94 106 LYS A CA 1
ATOM 838 C C . LYS A 1 106 ? 2.530 2.366 5.572 1.00 86.94 106 LYS A C 1
ATOM 840 O O . LYS A 1 106 ? 2.190 1.700 6.543 1.00 86.94 106 LYS A O 1
ATOM 845 N N . VAL A 1 107 ? 1.758 2.635 4.536 1.00 87.69 107 VAL A N 1
ATOM 846 C CA . VAL A 1 107 ? 0.424 2.086 4.324 1.00 87.69 107 VAL A CA 1
ATOM 847 C C . VAL A 1 107 ? 0.506 1.266 3.047 1.00 87.69 107 VAL A C 1
ATOM 849 O O . VAL A 1 107 ? 0.904 1.794 2.007 1.00 87.69 107 VAL A O 1
ATOM 852 N N . LEU A 1 108 ? 0.244 -0.042 3.128 1.00 86.19 108 LEU A N 1
ATOM 853 C CA . LEU A 1 108 ? 0.405 -0.970 1.996 1.00 86.19 108 LEU A CA 1
ATOM 854 C C . LEU A 1 108 ? 1.812 -0.939 1.359 1.00 86.19 108 LEU A C 1
ATOM 856 O O . LEU A 1 108 ? 1.993 -1.222 0.175 1.00 86.19 108 LEU A O 1
ATOM 860 N N . GLY A 1 109 ? 2.832 -0.570 2.139 1.00 86.06 109 GLY A N 1
ATOM 861 C CA . GLY A 1 109 ? 4.215 -0.407 1.679 1.00 86.06 109 GLY A CA 1
ATOM 862 C C . GLY A 1 109 ? 4.555 0.966 1.080 1.00 86.06 109 GLY A C 1
ATOM 863 O O . GLY A 1 109 ? 5.734 1.222 0.830 1.00 86.06 109 GLY A O 1
ATOM 864 N N . ILE A 1 110 ? 3.577 1.864 0.915 1.00 87.25 110 ILE A N 1
ATOM 865 C CA . ILE A 1 110 ? 3.781 3.244 0.450 1.00 87.25 110 ILE A CA 1
ATOM 866 C C . ILE A 1 110 ? 4.037 4.156 1.661 1.00 87.25 110 ILE A C 1
ATOM 868 O O . ILE A 1 110 ? 3.247 4.135 2.606 1.00 87.25 110 ILE A O 1
ATOM 872 N N . PRO A 1 111 ? 5.120 4.952 1.681 1.00 88.25 111 PRO A N 1
ATOM 873 C CA . PRO A 1 111 ? 5.361 5.924 2.744 1.00 88.25 111 PRO A CA 1
ATOM 874 C C . PRO A 1 111 ? 4.224 6.945 2.890 1.00 88.25 111 PRO A C 1
ATOM 876 O O . PRO A 1 111 ? 3.756 7.519 1.907 1.00 88.25 111 PRO A O 1
ATOM 879 N N . TRP A 1 112 ? 3.809 7.203 4.129 1.00 88.12 112 TRP A N 1
ATOM 880 C CA . TRP A 1 112 ? 2.767 8.173 4.465 1.00 88.12 112 TRP A CA 1
ATOM 881 C C . TRP A 1 112 ? 3.325 9.274 5.370 1.00 88.12 112 TRP A C 1
ATOM 883 O O . TRP A 1 112 ? 3.863 9.010 6.452 1.00 88.12 112 TRP A O 1
ATOM 893 N N . ASN A 1 113 ? 3.191 10.528 4.930 1.00 87.81 113 ASN A N 1
ATOM 894 C CA . ASN A 1 113 ? 3.414 11.689 5.778 1.00 87.81 113 ASN A CA 1
ATOM 895 C C . ASN A 1 113 ? 2.163 11.918 6.625 1.00 87.81 113 ASN A C 1
ATOM 897 O O . ASN A 1 113 ? 1.211 12.556 6.192 1.00 87.81 113 ASN A O 1
ATOM 901 N N . VAL A 1 114 ? 2.198 11.415 7.855 1.00 86.81 114 VAL A N 1
ATOM 902 C CA . VAL A 1 114 ? 1.084 11.527 8.803 1.00 86.81 114 VAL A CA 1
ATOM 903 C C . VAL A 1 114 ? 0.768 12.978 9.160 1.00 86.81 114 VAL A C 1
ATOM 905 O O . VAL A 1 114 ? -0.373 13.299 9.441 1.00 86.81 114 VAL A O 1
ATOM 908 N N . ILE A 1 115 ? 1.758 13.875 9.205 1.00 84.81 115 ILE A N 1
ATOM 909 C CA . ILE A 1 115 ? 1.524 15.263 9.637 1.00 84.81 115 ILE A CA 1
ATOM 910 C C . ILE A 1 115 ? 0.679 16.019 8.622 1.00 84.81 115 ILE A C 1
ATOM 912 O O . ILE A 1 115 ? -0.265 16.705 9.000 1.00 84.81 115 ILE A O 1
ATOM 916 N N . HIS A 1 116 ? 1.033 15.886 7.352 1.00 87.50 116 HIS A N 1
ATOM 917 C CA . HIS A 1 116 ? 0.416 16.641 6.268 1.00 87.50 116 HIS A CA 1
ATOM 918 C C . HIS A 1 116 ? -0.607 15.828 5.470 1.00 87.50 116 HIS A C 1
ATOM 920 O O . HIS A 1 116 ? -1.189 16.347 4.525 1.00 87.50 116 HIS A O 1
ATOM 926 N N . ASP A 1 117 ? -0.792 14.566 5.844 1.00 89.38 117 ASP A N 1
ATOM 927 C CA . ASP A 1 117 ? -1.736 13.625 5.258 1.00 89.38 117 ASP A CA 1
ATOM 928 C C . ASP A 1 117 ? -1.596 13.440 3.739 1.00 89.38 117 ASP A C 1
ATOM 930 O O . ASP A 1 117 ? -2.521 13.645 2.955 1.00 89.38 117 ASP A O 1
ATOM 934 N N . TYR A 1 118 ? -0.399 13.045 3.306 1.00 88.69 118 TYR A N 1
ATOM 935 C CA . TYR A 1 118 ? -0.162 12.650 1.918 1.00 88.69 118 TYR A CA 1
ATOM 936 C C . TYR A 1 118 ? 0.787 11.459 1.818 1.00 88.69 118 TYR A C 1
ATOM 938 O O . TYR A 1 118 ? 1.684 11.270 2.645 1.00 88.69 118 TYR A O 1
ATOM 946 N N . PHE A 1 119 ? 0.614 10.655 0.772 1.00 88.31 119 PHE A N 1
ATOM 947 C CA . PHE A 1 119 ? 1.579 9.621 0.411 1.00 88.31 119 PHE A CA 1
ATOM 948 C C . PHE A 1 119 ? 2.790 10.230 -0.285 1.00 88.31 119 PHE A C 1
ATOM 950 O O . PHE A 1 119 ? 2.665 11.176 -1.065 1.00 88.31 119 PHE A O 1
ATOM 957 N N . THR A 1 120 ? 3.968 9.668 -0.031 1.00 85.81 120 THR A N 1
ATOM 958 C CA . THR A 1 120 ? 5.187 10.019 -0.758 1.00 85.81 120 THR A CA 1
ATOM 959 C C . THR A 1 120 ? 5.686 8.834 -1.557 1.00 85.81 120 THR A C 1
ATOM 961 O O . THR A 1 120 ? 5.631 7.685 -1.124 1.00 85.81 120 THR A O 1
ATOM 964 N N . ILE A 1 121 ? 6.191 9.129 -2.750 1.00 81.62 121 ILE A N 1
ATOM 965 C CA . ILE A 1 121 ? 6.837 8.146 -3.609 1.00 81.62 121 ILE A CA 1
ATOM 966 C C . ILE A 1 121 ? 8.299 8.540 -3.731 1.00 81.62 121 ILE A C 1
ATOM 968 O O . ILE A 1 121 ? 8.623 9.662 -4.121 1.00 81.62 121 ILE A O 1
ATOM 972 N N . ASP A 1 122 ? 9.180 7.607 -3.389 1.00 77.69 122 ASP A N 1
ATOM 973 C CA . ASP A 1 122 ? 10.608 7.803 -3.572 1.00 77.69 122 ASP A CA 1
ATOM 974 C C . ASP A 1 122 ? 10.986 7.544 -5.032 1.00 77.69 122 ASP A C 1
ATOM 976 O O . ASP A 1 122 ? 10.989 6.410 -5.511 1.00 77.69 122 ASP A O 1
ATOM 980 N N . VAL A 1 123 ? 11.301 8.626 -5.740 1.00 76.31 123 VAL A N 1
ATOM 981 C CA . VAL A 1 123 ? 11.742 8.598 -7.137 1.00 76.31 123 VAL A CA 1
ATOM 982 C C . VAL A 1 123 ? 13.261 8.689 -7.279 1.00 76.31 123 VAL A C 1
ATOM 984 O O . VAL A 1 123 ? 13.760 8.648 -8.400 1.00 76.31 123 VAL A O 1
ATOM 987 N N . LYS A 1 124 ? 14.032 8.784 -6.184 1.00 73.44 124 LYS A N 1
ATOM 988 C CA . LYS A 1 124 ? 15.495 8.966 -6.262 1.00 73.44 124 LYS A CA 1
ATOM 989 C C . LYS A 1 124 ? 16.155 7.851 -7.067 1.00 73.44 124 LYS A C 1
ATOM 991 O O . LYS A 1 124 ? 16.881 8.120 -8.016 1.00 73.44 124 LYS A O 1
ATOM 996 N N . GLY A 1 125 ? 15.777 6.602 -6.793 1.00 72.25 125 GLY A N 1
ATOM 997 C CA . GLY A 1 125 ? 16.277 5.440 -7.530 1.00 72.25 125 GLY A CA 1
ATOM 998 C C . GLY A 1 125 ? 15.848 5.368 -9.005 1.00 72.25 125 GLY A C 1
ATOM 999 O O . GLY A 1 125 ? 16.399 4.541 -9.736 1.00 72.25 125 GLY A O 1
ATOM 1000 N N . LEU A 1 126 ? 14.877 6.180 -9.443 1.00 73.44 126 LEU A N 1
ATOM 1001 C CA . LEU A 1 126 ? 14.476 6.330 -10.851 1.00 73.44 126 LEU A CA 1
ATOM 1002 C C . LEU A 1 126 ? 15.284 7.423 -11.560 1.00 73.44 126 LEU A C 1
ATOM 1004 O O . LEU A 1 126 ? 15.562 7.290 -12.748 1.00 73.44 126 LEU A O 1
ATOM 1008 N N . LEU A 1 127 ? 15.660 8.475 -10.827 1.00 65.69 127 LEU A N 1
ATOM 1009 C CA . LEU A 1 127 ? 16.383 9.644 -11.336 1.00 65.69 127 LEU A CA 1
ATOM 1010 C C . LEU A 1 127 ? 17.906 9.440 -11.390 1.00 65.69 127 LEU A C 1
ATOM 1012 O O . LEU A 1 127 ? 18.602 10.178 -12.080 1.00 65.69 127 LEU A O 1
ATOM 1016 N N . GLU A 1 128 ? 18.431 8.428 -10.697 1.00 66.19 1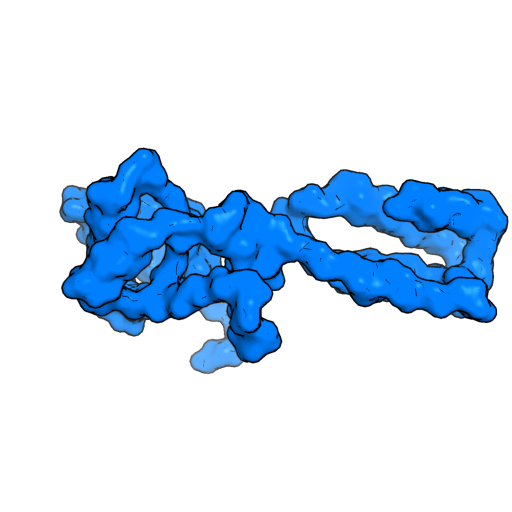28 GLU A N 1
ATOM 1017 C CA . GLU A 1 128 ? 19.848 8.037 -10.714 1.00 66.19 128 GLU A CA 1
ATOM 1018 C C . GLU A 1 128 ? 20.222 7.240 -11.977 1.00 66.19 128 GLU A C 1
ATOM 1020 O O . GLU A 1 128 ? 20.717 6.111 -11.922 1.00 66.19 128 GLU A O 1
ATOM 1025 N N . LEU A 1 129 ? 19.968 7.824 -13.146 1.00 67.38 129 LEU A N 1
ATOM 1026 C CA . LEU A 1 129 ? 20.522 7.335 -14.401 1.00 67.38 129 LEU A CA 1
ATOM 1027 C C . LEU A 1 129 ? 21.888 7.980 -14.601 1.00 67.38 129 LEU A C 1
ATOM 1029 O O . LEU A 1 129 ? 22.022 9.201 -14.654 1.00 67.38 129 LEU A O 1
ATOM 1033 N N . ASP A 1 130 ? 22.913 7.145 -14.703 1.00 70.25 130 ASP A N 1
ATOM 1034 C CA . ASP A 1 130 ? 24.250 7.584 -15.072 1.00 70.25 130 ASP A CA 1
ATOM 1035 C C . ASP A 1 130 ? 24.216 8.129 -16.506 1.00 70.25 130 ASP A C 1
ATOM 1037 O O . ASP A 1 130 ? 24.177 7.360 -17.465 1.00 70.25 130 ASP A O 1
ATOM 1041 N N . ALA A 1 131 ? 24.223 9.457 -16.645 1.00 70.88 131 ALA A N 1
ATOM 1042 C CA . ALA A 1 131 ? 24.165 10.143 -17.936 1.00 70.88 131 ALA A CA 1
ATOM 1043 C C . ALA A 1 131 ? 25.351 9.807 -18.860 1.00 70.88 131 ALA A C 1
ATOM 1045 O O . ALA A 1 131 ? 25.308 10.122 -20.047 1.00 70.88 131 ALA A O 1
ATOM 1046 N N . SER A 1 132 ? 26.409 9.175 -18.335 1.00 74.69 132 SER A N 1
ATOM 1047 C CA . SER A 1 132 ? 27.541 8.703 -19.135 1.00 74.69 132 SER A CA 1
ATOM 1048 C C . SER A 1 132 ? 27.294 7.354 -19.822 1.00 74.69 132 SER A C 1
ATOM 1050 O O . SER A 1 132 ? 28.102 6.944 -20.657 1.00 74.69 132 SER A O 1
ATOM 1052 N N . LYS A 1 133 ? 26.196 6.655 -19.498 1.00 82.75 133 LYS A N 1
ATOM 1053 C CA . LYS A 1 133 ? 25.865 5.340 -20.060 1.00 82.75 133 LYS A CA 1
ATOM 1054 C C . LYS A 1 133 ? 24.683 5.418 -21.025 1.00 82.75 133 LYS A C 1
ATOM 1056 O O . LYS A 1 133 ? 23.721 6.135 -20.748 1.00 82.75 133 LYS A O 1
ATOM 1061 N N . PRO A 1 134 ? 24.710 4.636 -22.120 1.00 87.44 134 PRO A N 1
ATOM 1062 C CA . PRO A 1 134 ? 23.560 4.526 -23.001 1.00 87.44 134 PRO A CA 1
ATOM 1063 C C . PRO A 1 134 ? 22.376 3.948 -22.227 1.00 87.44 134 PRO A C 1
ATOM 1065 O O . PRO A 1 134 ? 22.519 3.011 -21.433 1.00 87.44 134 PRO A O 1
ATOM 1068 N N . VAL A 1 135 ? 21.190 4.497 -22.473 1.00 91.31 135 VAL A N 1
ATOM 1069 C CA . VAL A 1 135 ? 19.958 3.905 -21.956 1.00 91.31 135 VAL A CA 1
ATOM 1070 C C . VAL A 1 135 ? 19.656 2.669 -22.792 1.00 91.31 135 VAL A C 1
ATOM 1072 O O . VAL A 1 135 ? 19.720 2.706 -24.019 1.00 91.31 135 VAL A O 1
ATOM 1075 N N . THR A 1 136 ? 19.331 1.569 -22.119 1.00 93.44 136 THR A N 1
ATOM 1076 C CA . THR A 1 136 ? 19.038 0.283 -22.752 1.00 93.44 136 THR A CA 1
ATOM 1077 C C . THR A 1 136 ? 17.660 -0.212 -22.355 1.00 93.44 136 THR A C 1
ATOM 1079 O O . THR A 1 136 ? 17.057 0.235 -21.373 1.00 93.44 136 THR A O 1
ATOM 1082 N N . LYS A 1 137 ? 17.165 -1.218 -23.073 1.00 93.94 137 LYS A N 1
ATOM 1083 C CA . LYS A 1 137 ? 15.921 -1.909 -22.720 1.00 93.94 137 LYS A CA 1
ATOM 1084 C C . LYS A 1 137 ? 15.919 -2.451 -21.287 1.00 93.94 137 LYS A C 1
ATOM 1086 O O . LYS A 1 137 ? 14.882 -2.408 -20.623 1.00 93.94 137 LYS A O 1
ATOM 1091 N N . ARG A 1 138 ? 17.066 -2.934 -20.788 1.00 92.81 138 ARG A N 1
ATOM 1092 C CA . ARG A 1 138 ? 17.209 -3.370 -19.389 1.00 92.81 138 ARG A CA 1
ATOM 1093 C C . ARG A 1 138 ? 16.965 -2.222 -18.414 1.00 92.81 138 ARG A C 1
ATOM 1095 O O . ARG A 1 138 ? 16.276 -2.436 -17.423 1.00 92.81 138 ARG A O 1
ATOM 1102 N N . ILE A 1 139 ? 17.493 -1.032 -18.699 1.00 90.88 139 ILE A N 1
ATOM 1103 C CA . ILE A 1 139 ? 17.300 0.155 -17.855 1.00 90.88 139 ILE A CA 1
ATOM 1104 C C . ILE A 1 139 ? 15.820 0.549 -17.824 1.00 90.88 139 ILE A C 1
ATOM 1106 O O . ILE A 1 139 ? 15.265 0.712 -16.741 1.00 90.88 139 ILE A O 1
ATOM 1110 N N . VAL A 1 140 ? 15.154 0.598 -18.982 1.00 91.31 140 VAL A N 1
ATOM 1111 C CA . VAL A 1 140 ? 13.713 0.902 -19.074 1.00 91.31 140 VAL A CA 1
ATOM 1112 C C . VAL A 1 140 ? 12.885 -0.086 -18.241 1.00 91.31 140 VAL A C 1
ATOM 1114 O O . VAL A 1 140 ? 12.044 0.322 -17.437 1.00 91.31 140 VAL A O 1
ATOM 1117 N N . LEU A 1 141 ? 13.153 -1.393 -18.372 1.00 91.62 141 LEU A N 1
ATOM 1118 C CA . LEU A 1 141 ? 12.480 -2.427 -17.579 1.00 91.62 141 LEU A CA 1
ATOM 1119 C C . LEU A 1 141 ? 12.779 -2.294 -16.078 1.00 91.62 141 LEU A C 1
ATOM 1121 O O . LEU A 1 141 ? 11.873 -2.430 -15.256 1.00 91.62 141 LEU A O 1
ATOM 1125 N N . GLN A 1 142 ? 14.036 -2.039 -15.713 1.00 90.12 142 GLN A N 1
ATOM 1126 C CA . GLN A 1 142 ? 14.445 -1.874 -14.321 1.00 90.12 142 GLN A CA 1
ATOM 1127 C C . GLN A 1 142 ? 13.736 -0.678 -13.680 1.00 90.12 142 GLN A C 1
ATOM 1129 O O . GLN A 1 142 ? 13.236 -0.801 -12.563 1.00 90.12 142 GLN A O 1
ATOM 1134 N N . SER A 1 143 ? 13.649 0.451 -14.383 1.00 88.94 143 SER A N 1
ATOM 1135 C CA . SER A 1 143 ? 12.910 1.623 -13.915 1.00 88.94 143 SER A CA 1
ATOM 1136 C C . SER A 1 143 ? 11.424 1.317 -13.746 1.00 88.94 143 SER A C 1
ATOM 1138 O O . SER A 1 143 ? 10.842 1.711 -12.741 1.00 88.94 143 SER A O 1
ATOM 1140 N N . ALA A 1 144 ? 10.823 0.527 -14.643 1.00 88.88 144 ALA A N 1
ATOM 1141 C CA . ALA A 1 144 ? 9.428 0.108 -14.499 1.00 88.88 144 ALA A CA 1
ATOM 1142 C C . ALA A 1 144 ? 9.205 -0.756 -13.253 1.00 88.88 144 ALA A C 1
ATOM 1144 O O . ALA A 1 144 ? 8.225 -0.562 -12.540 1.00 88.88 144 ALA A O 1
ATOM 1145 N N . GLY A 1 145 ? 10.125 -1.683 -12.975 1.00 87.81 145 GLY A N 1
ATOM 1146 C CA . GLY A 1 145 ? 10.055 -2.568 -11.811 1.00 87.81 145 GLY A CA 1
ATOM 1147 C C . GLY A 1 145 ? 10.366 -1.887 -10.475 1.00 87.81 145 GLY A C 1
ATOM 1148 O O . GLY A 1 145 ? 9.942 -2.381 -9.434 1.00 87.81 145 GLY A O 1
ATOM 1149 N N . LYS A 1 146 ? 11.088 -0.758 -10.483 1.00 87.88 146 LYS A N 1
ATOM 1150 C CA . LYS A 1 146 ? 11.371 0.040 -9.277 1.00 87.88 146 LYS A CA 1
ATOM 1151 C C . LYS A 1 146 ? 10.146 0.805 -8.767 1.00 87.88 146 LYS A C 1
ATOM 1153 O O . LYS A 1 146 ? 10.115 1.170 -7.594 1.00 87.88 146 LYS A O 1
ATOM 1158 N N . ILE A 1 147 ? 9.153 1.059 -9.620 1.00 88.19 147 ILE A N 1
ATOM 1159 C CA . ILE A 1 147 ? 7.938 1.778 -9.230 1.00 88.19 147 ILE A CA 1
ATOM 1160 C C . ILE A 1 147 ? 7.017 0.815 -8.477 1.00 88.19 147 ILE A C 1
ATOM 1162 O O . ILE A 1 147 ? 6.339 -0.019 -9.075 1.00 88.19 147 ILE A O 1
ATOM 1166 N N . TYR A 1 148 ? 6.997 0.938 -7.152 1.00 87.19 148 TYR A N 1
ATOM 1167 C CA . TYR A 1 148 ? 6.068 0.211 -6.294 1.00 87.19 148 TYR A CA 1
ATOM 1168 C C . TYR A 1 148 ? 4.761 1.000 -6.151 1.00 87.19 148 TYR A C 1
ATOM 1170 O O . TYR A 1 148 ? 4.719 2.022 -5.470 1.00 87.19 148 TYR A O 1
ATOM 1178 N N . ASP A 1 149 ? 3.704 0.528 -6.813 1.00 87.38 149 ASP A N 1
ATOM 1179 C CA . ASP A 1 149 ? 2.386 1.170 -6.834 1.00 87.38 149 ASP A CA 1
ATOM 1180 C C . ASP A 1 149 ? 1.257 0.124 -6.730 1.00 87.38 149 ASP A C 1
ATOM 1182 O O . ASP A 1 149 ? 0.624 -0.221 -7.730 1.00 87.38 149 ASP A O 1
ATOM 1186 N N . PRO A 1 150 ?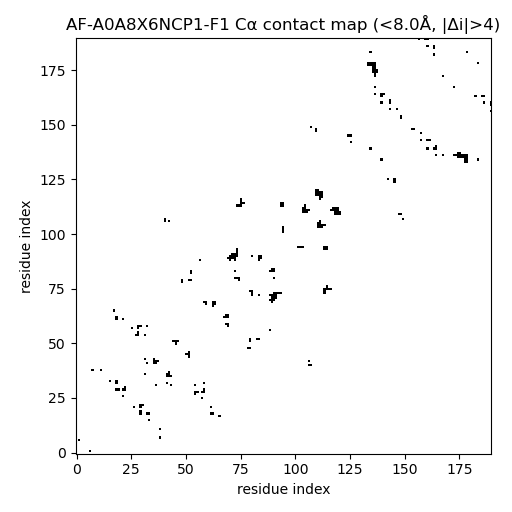 1.027 -0.446 -5.534 1.00 85.81 150 PRO A N 1
ATOM 1187 C CA . PRO A 1 150 ? 0.037 -1.506 -5.334 1.00 85.81 150 PRO A CA 1
ATOM 1188 C C . PRO A 1 150 ? -1.412 -1.048 -5.558 1.00 85.81 150 PRO A C 1
ATOM 1190 O O . PRO A 1 150 ? -2.265 -1.880 -5.852 1.00 85.81 150 PRO A O 1
ATOM 1193 N N . VAL A 1 151 ? -1.693 0.253 -5.419 1.00 86.19 151 VAL A N 1
ATOM 1194 C CA . VAL A 1 151 ? -3.051 0.825 -5.522 1.00 86.19 151 VAL A CA 1
ATOM 1195 C C . VAL A 1 151 ? -3.306 1.456 -6.896 1.00 86.19 151 VAL A C 1
ATOM 1197 O O . VAL A 1 151 ? -4.454 1.607 -7.305 1.00 86.19 151 VAL A O 1
ATOM 1200 N N . GLY A 1 152 ? -2.254 1.783 -7.649 1.00 89.38 152 GLY A N 1
ATOM 1201 C CA . GLY A 1 152 ? -2.367 2.322 -9.001 1.00 89.38 152 GLY A CA 1
ATOM 1202 C C . GLY A 1 152 ? -2.359 3.853 -9.086 1.00 89.38 152 GLY A C 1
ATOM 1203 O O . GLY A 1 152 ? -2.771 4.382 -10.123 1.00 89.38 152 GLY A O 1
ATOM 1204 N N . PHE A 1 153 ? -1.891 4.576 -8.061 1.00 89.00 153 PHE A N 1
ATOM 1205 C CA . PHE A 1 153 ? -1.812 6.048 -8.062 1.00 89.00 153 PHE A CA 1
ATOM 1206 C C . PHE A 1 153 ? -0.955 6.602 -9.207 1.00 89.00 153 PHE A C 1
ATOM 1208 O O . PHE A 1 153 ? -1.229 7.672 -9.749 1.00 89.00 153 PHE A O 1
ATOM 1215 N N . LEU A 1 154 ? 0.072 5.856 -9.604 1.00 89.81 154 LEU A N 1
ATOM 1216 C CA . LEU A 1 154 ? 1.010 6.199 -10.663 1.00 89.81 154 LEU A CA 1
ATOM 1217 C C . LEU A 1 154 ? 0.703 5.494 -11.984 1.00 89.81 154 LEU A C 1
ATOM 1219 O O . LEU A 1 154 ? 1.531 5.514 -12.899 1.00 89.81 154 LEU A O 1
ATOM 1223 N N . SER A 1 155 ? -0.482 4.899 -12.139 1.00 91.44 155 SER A N 1
ATOM 1224 C CA . SER A 1 155 ? -0.866 4.184 -13.365 1.00 91.44 155 SER A CA 1
ATOM 1225 C C . SER A 1 155 ? -0.701 5.037 -14.628 1.00 91.44 155 SER A C 1
ATOM 1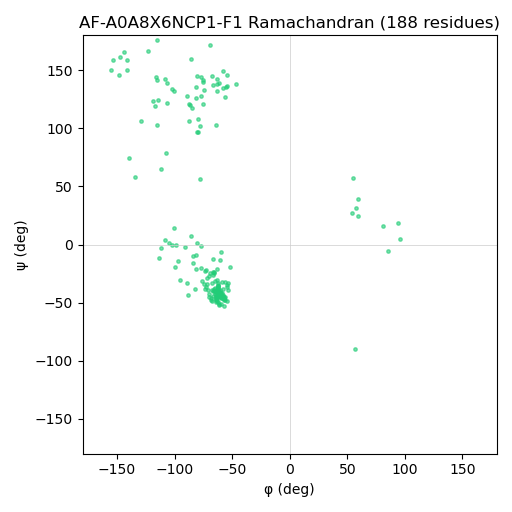227 O O . SER A 1 155 ? -0.208 4.541 -15.638 1.00 91.44 155 SER A O 1
ATOM 1229 N N . LEU A 1 156 ? -1.027 6.335 -14.565 1.00 90.69 156 LEU A N 1
ATOM 1230 C CA . LEU A 1 156 ? -0.890 7.269 -15.695 1.00 90.69 156 LEU A CA 1
ATOM 1231 C C . LEU A 1 156 ? 0.569 7.532 -16.105 1.00 90.69 156 LEU A C 1
ATOM 1233 O O . LEU A 1 156 ? 0.839 7.836 -17.267 1.00 90.69 156 LEU A O 1
ATOM 1237 N N . TYR A 1 157 ? 1.510 7.387 -15.175 1.00 88.75 157 TYR A N 1
ATOM 1238 C CA . TYR A 1 157 ? 2.941 7.526 -15.443 1.00 88.75 157 TYR A CA 1
ATOM 1239 C C . TYR A 1 157 ? 3.547 6.188 -15.872 1.00 88.75 157 TYR A C 1
ATOM 1241 O O . TYR A 1 157 ? 4.293 6.117 -16.847 1.00 88.75 157 TYR A O 1
ATOM 1249 N N . THR A 1 158 ? 3.186 5.100 -15.187 1.00 90.31 158 THR A N 1
ATOM 1250 C CA . THR A 1 158 ? 3.715 3.759 -15.472 1.00 90.31 158 THR A CA 1
ATOM 1251 C C . THR A 1 158 ? 3.198 3.187 -16.790 1.00 90.31 158 THR A C 1
ATOM 1253 O O . THR A 1 158 ? 3.905 2.400 -17.417 1.00 90.31 158 THR A O 1
ATOM 1256 N N . ILE A 1 159 ? 2.008 3.583 -17.260 1.00 93.38 159 ILE A N 1
ATOM 1257 C CA . ILE A 1 159 ? 1.484 3.121 -18.553 1.00 93.38 159 ILE A CA 1
ATOM 1258 C C . ILE A 1 159 ? 2.357 3.585 -19.718 1.00 93.38 159 ILE A C 1
ATOM 1260 O O . ILE A 1 159 ? 2.673 2.774 -20.584 1.00 93.38 159 ILE A O 1
ATOM 1264 N N . LYS A 1 160 ? 2.824 4.841 -19.709 1.00 92.56 160 LYS A N 1
ATOM 1265 C CA . LYS A 1 160 ? 3.734 5.365 -20.741 1.00 92.56 160 LYS A CA 1
ATOM 1266 C C . LYS A 1 160 ? 5.005 4.526 -20.812 1.00 92.56 160 LYS A C 1
ATOM 1268 O O . LYS A 1 160 ? 5.417 4.107 -21.889 1.00 92.56 160 LYS A O 1
ATOM 1273 N N . LEU A 1 161 ? 5.557 4.194 -19.648 1.00 92.12 161 LEU A N 1
ATOM 1274 C CA . LEU A 1 161 ? 6.739 3.354 -19.544 1.00 92.12 161 LEU A CA 1
ATOM 1275 C C . LEU A 1 161 ? 6.501 1.916 -20.033 1.00 92.12 161 LEU A C 1
ATOM 1277 O O . LEU A 1 161 ? 7.343 1.339 -20.719 1.00 92.12 161 LEU A O 1
ATOM 1281 N N . LYS A 1 162 ? 5.336 1.335 -19.726 1.00 92.56 162 LYS A N 1
ATOM 1282 C CA . LYS A 1 162 ? 4.938 0.012 -20.232 1.00 92.56 162 LYS A CA 1
ATOM 1283 C C . LYS A 1 162 ? 4.751 0.014 -21.753 1.00 92.56 162 LYS A C 1
ATOM 1285 O O . LYS A 1 162 ? 5.152 -0.953 -22.396 1.00 92.56 162 LYS A O 1
ATOM 1290 N N . CYS A 1 163 ? 4.209 1.090 -22.327 1.00 94.62 163 CYS A N 1
ATOM 1291 C CA . CYS A 1 163 ? 4.117 1.269 -23.778 1.00 94.62 163 CYS A CA 1
ATOM 1292 C C . CYS A 1 163 ? 5.507 1.366 -24.424 1.00 94.62 163 CYS A C 1
ATOM 1294 O O . CYS A 1 163 ? 5.762 0.665 -25.401 1.00 94.62 163 CYS A O 1
ATOM 1296 N N . LEU A 1 164 ? 6.433 2.143 -23.844 1.00 94.06 164 LEU A N 1
ATOM 1297 C CA . LEU A 1 164 ? 7.829 2.197 -24.306 1.00 94.06 164 LEU A CA 1
ATOM 1298 C C . LEU A 1 164 ? 8.479 0.811 -24.276 1.00 94.06 164 LEU A C 1
ATOM 1300 O O . LEU A 1 164 ? 9.095 0.375 -25.246 1.00 94.06 164 LEU A O 1
ATOM 1304 N N . LEU A 1 165 ? 8.295 0.078 -23.176 1.00 94.56 165 LEU A N 1
ATOM 1305 C CA . LEU A 1 165 ? 8.800 -1.283 -23.055 1.00 94.56 165 LEU A CA 1
ATOM 1306 C C . LEU A 1 165 ? 8.205 -2.201 -24.135 1.00 94.56 165 LEU A C 1
ATOM 1308 O O . LEU A 1 165 ? 8.946 -2.967 -24.750 1.00 94.56 165 LEU A O 1
ATOM 1312 N N . GLN A 1 166 ? 6.897 -2.117 -24.397 1.00 96.25 166 GLN A N 1
ATOM 1313 C CA . GLN A 1 166 ? 6.229 -2.873 -25.462 1.00 96.25 166 GLN A CA 1
ATOM 1314 C C . GLN A 1 166 ? 6.826 -2.564 -26.841 1.00 96.25 166 GLN A C 1
ATOM 1316 O O . GLN A 1 166 ? 7.106 -3.486 -27.607 1.00 96.25 166 GLN A O 1
ATOM 1321 N N . GLU A 1 167 ? 7.069 -1.294 -27.149 1.00 96.00 167 GLU A N 1
ATOM 1322 C CA . GLU A 1 167 ? 7.671 -0.879 -28.414 1.00 96.00 167 GLU A CA 1
ATOM 1323 C C . GLU A 1 167 ? 9.084 -1.456 -28.597 1.00 96.00 167 GLU A C 1
ATOM 1325 O O . GLU A 1 167 ? 9.418 -1.984 -29.662 1.00 96.00 167 GLU A O 1
ATOM 1330 N N . LEU A 1 168 ? 9.886 -1.473 -27.529 1.00 95.94 168 LEU A N 1
ATOM 1331 C CA . LEU A 1 168 ? 11.211 -2.101 -27.527 1.00 95.94 168 LEU A CA 1
ATOM 1332 C C . LEU A 1 168 ? 11.161 -3.615 -27.765 1.00 95.94 168 LEU A C 1
ATOM 1334 O O . LEU A 1 168 ? 12.097 -4.194 -28.325 1.00 95.94 168 LEU A O 1
ATOM 1338 N N . TRP A 1 169 ? 10.086 -4.286 -27.346 1.00 95.94 169 TRP A N 1
ATOM 1339 C CA . TRP A 1 169 ? 9.848 -5.689 -27.694 1.00 95.94 169 TRP A CA 1
ATOM 1340 C C . TRP A 1 169 ? 9.491 -5.857 -29.170 1.00 95.94 169 TRP A C 1
ATOM 1342 O O . TRP A 1 169 ? 10.065 -6.727 -29.825 1.00 95.94 169 TRP A O 1
ATOM 1352 N N . LEU A 1 170 ? 8.609 -5.011 -29.709 1.00 97.12 170 LEU A N 1
ATOM 1353 C CA . LEU A 1 170 ? 8.194 -5.062 -31.116 1.00 97.12 170 LEU A CA 1
ATOM 1354 C C . LEU A 1 170 ? 9.363 -4.823 -32.078 1.00 97.12 170 LEU A C 1
ATOM 1356 O O . LEU A 1 170 ? 9.471 -5.504 -33.099 1.00 97.12 170 LEU A O 1
ATOM 1360 N N . ARG A 1 171 ? 10.282 -3.921 -31.720 1.00 95.81 171 ARG A N 1
ATOM 1361 C CA . ARG A 1 171 ? 11.508 -3.646 -32.486 1.00 95.81 171 ARG A CA 1
ATOM 1362 C C . ARG A 1 171 ? 12.610 -4.696 -32.301 1.00 95.81 171 ARG A C 1
ATOM 1364 O O . ARG A 1 171 ? 13.657 -4.585 -32.928 1.00 95.81 171 ARG A O 1
ATOM 1371 N N . LYS A 1 172 ? 12.376 -5.724 -31.474 1.00 96.56 172 LYS A N 1
ATOM 1372 C CA . LYS A 1 172 ? 13.306 -6.837 -31.210 1.00 96.56 172 LYS A CA 1
ATOM 1373 C C . LYS A 1 172 ? 14.680 -6.402 -30.680 1.00 96.56 172 LYS A C 1
ATOM 1375 O O . LYS A 1 172 ? 15.661 -7.098 -30.922 1.00 96.56 172 LYS A O 1
ATOM 1380 N N . LEU A 1 173 ? 14.746 -5.303 -29.920 1.00 95.69 173 LEU A N 1
ATOM 1381 C CA . LEU A 1 173 ? 15.985 -4.901 -29.248 1.00 95.69 173 LEU A CA 1
ATOM 1382 C C . LEU A 1 173 ? 16.406 -5.964 -28.227 1.00 95.69 173 LEU A C 1
ATOM 1384 O O . LEU A 1 173 ? 15.568 -6.474 -27.459 1.00 95.69 173 LEU A O 1
ATOM 1388 N N . ALA A 1 174 ? 17.706 -6.250 -28.187 1.00 96.38 174 ALA A N 1
ATOM 1389 C CA . ALA A 1 174 ? 18.321 -7.012 -27.117 1.00 96.38 174 ALA A CA 1
ATOM 1390 C C . ALA A 1 174 ? 18.320 -6.205 -25.807 1.00 96.38 174 ALA A C 1
ATOM 1392 O O . ALA A 1 174 ? 17.943 -5.035 -25.745 1.00 96.38 174 ALA A O 1
ATOM 1393 N N . TRP A 1 175 ? 18.704 -6.860 -24.713 1.00 94.56 175 TRP A N 1
ATOM 1394 C CA . TRP A 1 175 ? 18.664 -6.258 -23.379 1.00 94.56 175 TRP A CA 1
ATOM 1395 C C . TRP A 1 175 ? 19.574 -5.038 -23.224 1.00 94.56 175 TRP A C 1
ATOM 1397 O O . TRP A 1 175 ? 19.208 -4.107 -22.506 1.00 94.56 175 TRP A O 1
ATOM 1407 N N . ASP A 1 176 ? 20.732 -5.077 -23.879 1.00 94.38 176 ASP A N 1
ATOM 1408 C CA . ASP A 1 176 ? 21.820 -4.105 -23.750 1.00 94.38 176 ASP A CA 1
ATOM 1409 C C . ASP A 1 176 ? 21.972 -3.197 -24.971 1.00 94.38 176 ASP A C 1
ATOM 1411 O O . ASP A 1 176 ? 22.881 -2.372 -25.000 1.00 94.38 176 ASP A O 1
ATOM 1415 N N . ASP A 1 177 ? 21.084 -3.325 -25.957 1.00 94.38 177 ASP A N 1
ATOM 1416 C CA . ASP A 1 177 ? 21.075 -2.420 -27.099 1.00 94.38 177 ASP A CA 1
ATOM 1417 C C . ASP A 1 177 ? 20.684 -1.015 -26.635 1.00 94.38 177 ASP A C 1
ATOM 1419 O O . ASP A 1 177 ? 19.748 -0.836 -25.842 1.00 94.38 177 ASP A O 1
ATOM 1423 N N . GLU A 1 178 ? 21.403 -0.023 -27.153 1.00 94.69 178 GLU A N 1
ATOM 1424 C CA . GLU A 1 178 ? 21.086 1.385 -26.957 1.00 94.69 178 GLU A CA 1
ATOM 1425 C C . GLU A 1 178 ? 19.720 1.721 -27.570 1.00 94.69 178 GLU A C 1
ATOM 1427 O O . GLU A 1 178 ? 19.338 1.202 -28.626 1.00 94.69 178 GLU A O 1
ATOM 1432 N N . LEU A 1 179 ? 18.962 2.588 -26.893 1.00 94.44 179 LEU A N 1
ATOM 1433 C CA . LEU A 1 179 ? 17.666 3.032 -27.392 1.00 94.44 179 LEU A CA 1
ATOM 1434 C C . LEU A 1 179 ? 17.818 3.798 -28.721 1.00 94.44 179 LEU A C 1
ATOM 1436 O O . LEU A 1 179 ? 18.606 4.741 -28.798 1.00 94.44 179 LEU A O 1
ATOM 1440 N N . PRO A 1 180 ? 17.006 3.477 -29.747 1.00 94.62 180 PRO A N 1
ATOM 1441 C CA . PRO A 1 180 ? 16.897 4.294 -30.947 1.00 94.62 180 PRO A CA 1
ATOM 1442 C C . PRO A 1 180 ? 16.552 5.753 -30.599 1.00 94.62 180 PRO A C 1
ATOM 1444 O O . PRO A 1 180 ? 15.786 5.969 -29.654 1.00 94.62 180 PRO A O 1
ATOM 1447 N N . PRO A 1 181 ? 17.045 6.754 -31.354 1.00 93.44 181 PRO A N 1
ATOM 1448 C CA . PRO A 1 181 ? 16.896 8.170 -30.997 1.00 93.44 181 PRO A CA 1
ATOM 1449 C C . PRO A 1 181 ? 15.452 8.631 -30.748 1.00 93.44 181 PRO A C 1
ATOM 1451 O O . PRO A 1 181 ? 15.203 9.461 -29.878 1.00 93.44 181 PRO A O 1
ATOM 1454 N N . ASP A 1 182 ? 14.491 8.079 -31.485 1.00 93.81 182 ASP A N 1
ATOM 1455 C CA . ASP A 1 182 ? 13.066 8.384 -31.355 1.00 93.81 182 ASP A CA 1
ATOM 1456 C C . ASP A 1 182 ? 12.448 7.821 -30.060 1.00 93.81 182 ASP A C 1
ATOM 1458 O O . ASP A 1 182 ? 11.677 8.510 -29.385 1.00 93.81 182 ASP A O 1
ATOM 1462 N N . ILE A 1 183 ? 12.842 6.608 -29.655 1.00 93.75 183 ILE A N 1
ATOM 1463 C CA . ILE A 1 183 ? 12.427 6.037 -28.363 1.00 93.75 183 ILE A CA 1
ATOM 1464 C C . ILE A 1 183 ? 13.166 6.724 -27.215 1.00 93.75 183 ILE A C 1
ATOM 1466 O O . ILE A 1 183 ? 12.561 7.003 -26.183 1.00 93.75 183 ILE A O 1
ATOM 1470 N N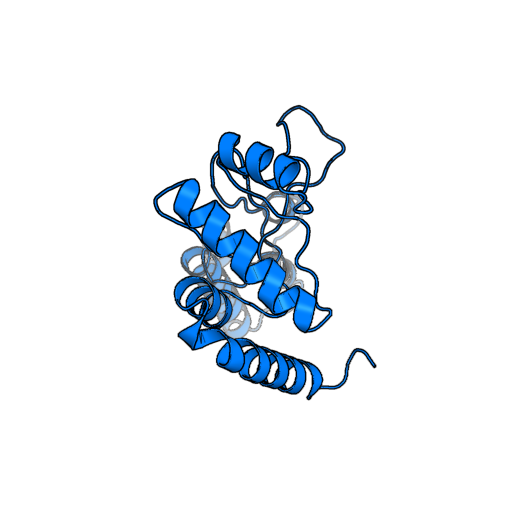 . TYR A 1 184 ? 14.449 7.044 -27.391 1.00 92.62 184 TYR A N 1
ATOM 1471 C CA . TYR A 1 184 ? 15.230 7.773 -26.395 1.00 92.62 184 TYR A CA 1
ATOM 1472 C C . TYR A 1 184 ? 14.624 9.151 -26.092 1.00 92.62 184 TYR A C 1
ATOM 1474 O O . TYR A 1 184 ? 14.500 9.530 -24.930 1.00 92.62 184 TYR A O 1
ATOM 1482 N N . ALA A 1 185 ? 14.155 9.875 -27.113 1.00 91.50 185 ALA A N 1
ATOM 1483 C CA . ALA A 1 185 ? 13.428 11.127 -26.914 1.00 91.50 185 ALA A CA 1
ATOM 1484 C C . ALA A 1 185 ? 12.140 10.926 -26.097 1.00 91.50 185 ALA A C 1
ATOM 1486 O O . ALA A 1 185 ? 11.852 11.709 -25.193 1.00 91.50 185 ALA A O 1
ATOM 1487 N N . SER A 1 186 ? 11.392 9.855 -26.374 1.00 91.62 186 SER A N 1
ATOM 1488 C CA . SER A 1 186 ? 10.172 9.514 -25.631 1.00 91.62 186 SER A CA 1
ATOM 1489 C C . SER A 1 186 ? 10.465 9.096 -24.184 1.00 91.62 186 SER A C 1
ATOM 1491 O O . SER A 1 186 ? 9.685 9.401 -23.287 1.00 91.62 186 SER A O 1
ATOM 1493 N N . TRP A 1 187 ? 11.606 8.444 -23.946 1.00 91.12 187 TRP A N 1
ATOM 1494 C CA . TRP A 1 187 ? 12.116 8.121 -22.614 1.00 91.12 187 TRP A CA 1
ATOM 1495 C C . TRP A 1 187 ? 12.470 9.371 -21.805 1.00 91.12 187 TRP A C 1
ATOM 1497 O O . TRP A 1 187 ? 12.118 9.438 -20.638 1.00 91.12 187 TRP A O 1
ATOM 1507 N N . LEU A 1 188 ? 13.117 10.370 -22.412 1.00 88.50 188 LEU A N 1
ATOM 1508 C CA . LEU A 1 188 ? 13.449 11.627 -21.727 1.00 88.50 188 LEU A CA 1
ATOM 1509 C C . LEU A 1 188 ? 12.223 12.500 -21.414 1.00 88.50 188 LEU A C 1
ATOM 1511 O O . LEU A 1 188 ? 12.292 13.355 -20.536 1.00 88.50 188 LEU A O 1
ATOM 1515 N N . GLN A 1 189 ? 11.131 12.337 -22.165 1.00 87.19 189 GLN A N 1
ATOM 1516 C CA . GLN A 1 189 ? 9.863 13.032 -21.910 1.00 87.19 189 GLN A CA 1
ATOM 1517 C C . GLN A 1 189 ? 9.013 12.371 -20.821 1.00 87.19 189 GLN A C 1
ATOM 1519 O O . GLN A 1 189 ? 8.083 13.005 -20.315 1.00 87.19 189 GLN A O 1
ATOM 1524 N N . TRP A 1 190 ? 9.258 11.090 -20.550 1.00 86.56 190 TRP A N 1
ATOM 1525 C CA . TRP A 1 190 ? 8.594 10.337 -19.495 1.00 86.56 190 TRP A CA 1
ATOM 1526 C C . TRP A 1 190 ? 9.171 10.713 -18.129 1.00 86.56 190 TRP A C 1
ATOM 1528 O O . TRP A 1 190 ? 8.337 10.959 -17.227 1.00 86.56 190 TRP A O 1
#

pLDDT: mean 88.26, std 10.69, range [48.53, 97.25]

Mean predicted aligned error: 6.52 Å